Protein AF-A0A9Q3HUA1-F1 (afdb_monomer)

Organism: NCBI:txid1389203

Foldseek 3Di:
DLVLCLLQVALLVLNLVVSLVSCVVVVNQLLCSCLSPVPCCLQCNLLSNVVNDQDLVSLLVNLLRDDLDRCCVVPNVDDVVSVVSSPDPDDPPDFPQPQPPDDDDGDGPHRPFGSSLSSLVVNLCSCPVPHNDLSCLLSNLSSQCSGPPRNLLVNLLVLVVCCVPDVVSSLVSLLSSLVSDPLVVSLLSNLLNVPLVSSVSSCVSSVHPCVVPVVVSVVLPPDDSLQSNLSSCVVSVVLLSNLVSQVVSDLVSVVVSVVSCVVVVVVVSVCVSPVPCPPRDCLVVVLVVLLVVLLVVLLVCLVVLVVVVSVVSQVVQVVSVHHHDPNSVVSNVVSVVVVCVPVPPVVPPPPPPPDDDDDDDDD

Nearest PDB structures (foldseek):
  6qk7-assembly1_A  TM=6.751E-01  e=1.776E-11  Saccharomyces cerevisiae S288C
  8asv-assembly1_A  TM=7.017E-01  e=1.140E-10  Saccharomyces cerevisiae
  8asw-assembly1_A  TM=7.034E-01  e=3.073E-10  Saccharomyces cerevisiae
  8ptx-assembly1_A  TM=6.020E-01  e=4.787E-11  Homo sapiens
  8pu0-assembly1_A  TM=7.047E-01  e=3.143E-08  Homo sapiens

Sequence (363 aa):
MVLRSICLDFLAEGRWAEAFIQCRKHKIDFNLLVDFDPQRFLGEGVRDFVKQINSNDHFFLVSSSLRPKDVTKELYPITSSWKRLTGKDNLMCSRYHLVISTCINCWVISVDVSKINQVCELMVLEFTHKQVQWEHINSILMAFVCKKSPDYKSALQILSKMKAQDGKVLDDAVKYIIFLSDANELYNFALSVYDLSLVILTAQHSQKDPKEYLPFLQSLRDLEPEMRKFKIDDQLGNYSLAVRHLSAAGEDQFDAVLNYTTLHSLYAEALDMYSGNSAKTKVDRVRQIWTRVEDIMIIALAYCGLLEELAIHKNLLISSRAAPSADAYAAMIQHAHEATDNASAALARTSNIELHPIHFYAT

Radius of gyration: 33.02 Å; Cα contacts (8 Å, |Δi|>4): 325; chains: 1; bounding box: 64×69×107 Å

pLDDT: mean 80.6, std 18.73, range [32.5, 97.69]

Structure (mmCIF, N/CA/C/O backbone):
data_AF-A0A9Q3HUA1-F1
#
_entry.id   AF-A0A9Q3HUA1-F1
#
loop_
_atom_site.group_PDB
_atom_site.id
_atom_site.type_symbol
_atom_site.label_atom_id
_atom_site.label_alt_id
_atom_site.label_comp_id
_atom_site.label_asym_id
_atom_site.label_entity_id
_atom_site.label_seq_id
_atom_site.pdbx_PDB_ins_code
_atom_site.Cartn_x
_atom_site.Cartn_y
_atom_site.Cartn_z
_atom_site.occupancy
_atom_site.B_iso_or_equiv
_atom_site.auth_seq_id
_atom_site.auth_comp_id
_atom_site.auth_asym_id
_atom_site.auth_atom_id
_atom_site.pdbx_PDB_model_num
ATOM 1 N N . MET A 1 1 ? 15.133 -7.576 -38.323 1.00 81.19 1 MET A N 1
ATOM 2 C CA . MET A 1 1 ? 16.474 -7.050 -37.979 1.00 81.19 1 MET A CA 1
ATOM 3 C C . MET A 1 1 ? 16.458 -6.358 -36.619 1.00 81.19 1 MET A C 1
ATOM 5 O O . MET A 1 1 ? 17.147 -6.838 -35.736 1.00 81.19 1 MET A O 1
ATOM 9 N N . VAL A 1 2 ? 15.606 -5.343 -36.409 1.00 91.19 2 VAL A N 1
ATOM 10 C CA . VAL A 1 2 ? 15.506 -4.597 -35.132 1.00 91.19 2 VAL A CA 1
ATOM 11 C C . VAL A 1 2 ? 15.221 -5.497 -33.923 1.00 91.19 2 VAL A C 1
ATOM 13 O O . VAL A 1 2 ? 16.016 -5.513 -32.996 1.00 91.19 2 VAL A O 1
ATOM 16 N N . LEU A 1 3 ? 14.155 -6.310 -33.955 1.00 91.81 3 LEU A N 1
ATOM 17 C CA . LEU A 1 3 ? 13.803 -7.194 -32.830 1.00 91.81 3 LEU A CA 1
ATOM 18 C C . LEU A 1 3 ? 14.931 -8.180 -32.476 1.00 91.81 3 LEU A C 1
ATOM 20 O O . LEU A 1 3 ? 15.239 -8.374 -31.308 1.00 91.81 3 LEU A O 1
ATOM 24 N N . ARG A 1 4 ? 15.585 -8.760 -33.492 1.00 91.25 4 ARG A N 1
ATOM 25 C CA . ARG A 1 4 ? 16.736 -9.654 -33.300 1.00 91.25 4 ARG A CA 1
ATOM 26 C C . ARG A 1 4 ? 17.884 -8.932 -32.599 1.00 91.25 4 ARG A C 1
ATOM 28 O O . ARG A 1 4 ? 18.460 -9.507 -31.690 1.00 91.25 4 ARG A O 1
ATOM 35 N N . SER A 1 5 ? 18.186 -7.703 -33.015 1.00 93.00 5 SER A N 1
ATOM 36 C CA . SER A 1 5 ? 19.256 -6.901 -32.419 1.00 93.00 5 SER A CA 1
ATOM 37 C C . SER A 1 5 ? 18.937 -6.511 -30.974 1.00 93.00 5 SER A C 1
ATOM 39 O O . SER A 1 5 ? 19.767 -6.703 -30.094 1.00 93.00 5 SER A O 1
ATOM 41 N N . ILE A 1 6 ? 17.694 -6.096 -30.692 1.00 94.88 6 ILE A N 1
ATOM 42 C CA . ILE A 1 6 ? 17.208 -5.859 -29.321 1.00 94.88 6 ILE A CA 1
ATOM 43 C C . ILE A 1 6 ? 17.436 -7.091 -28.443 1.00 94.88 6 ILE A C 1
ATOM 45 O O . ILE A 1 6 ? 18.056 -6.993 -27.389 1.00 94.88 6 ILE A O 1
ATOM 49 N N . CYS A 1 7 ? 16.976 -8.254 -28.895 1.00 92.81 7 CYS A N 1
ATOM 50 C CA . CYS A 1 7 ? 17.060 -9.490 -28.131 1.00 92.81 7 CYS A CA 1
ATOM 51 C C . CYS A 1 7 ? 18.493 -10.020 -27.968 1.00 92.81 7 CYS A C 1
ATOM 53 O O . CYS A 1 7 ? 18.899 -10.348 -26.858 1.00 92.81 7 CYS A O 1
ATOM 55 N N . LEU A 1 8 ? 19.252 -10.132 -29.057 1.00 90.50 8 LEU A N 1
ATOM 56 C CA . LEU A 1 8 ? 20.522 -10.861 -29.069 1.00 90.50 8 LEU A CA 1
ATOM 57 C C . LEU A 1 8 ? 21.748 -9.965 -28.886 1.00 90.50 8 LEU A C 1
ATOM 59 O O . LEU A 1 8 ? 22.706 -10.412 -28.275 1.00 90.50 8 LEU A O 1
ATOM 63 N N . ASP A 1 9 ? 21.726 -8.722 -29.369 1.00 92.75 9 ASP A N 1
ATOM 64 C CA . ASP A 1 9 ? 22.903 -7.842 -29.297 1.00 92.75 9 ASP A CA 1
ATOM 65 C C . ASP A 1 9 ? 22.888 -6.963 -28.032 1.00 92.75 9 ASP A C 1
ATOM 67 O O . ASP A 1 9 ? 23.932 -6.456 -27.611 1.00 92.75 9 ASP A O 1
ATOM 71 N N . PHE A 1 10 ? 21.703 -6.758 -27.434 1.00 95.00 10 PHE A N 1
ATOM 72 C CA . PHE A 1 10 ? 21.528 -5.929 -26.239 1.00 95.00 10 PHE A CA 1
ATOM 73 C C . PHE A 1 10 ? 21.033 -6.719 -25.021 1.00 95.00 10 PHE A C 1
ATOM 75 O O . PHE A 1 10 ? 21.759 -6.805 -24.034 1.00 95.00 10 PHE A O 1
ATOM 82 N N . LEU A 1 11 ? 19.830 -7.312 -25.063 1.00 93.31 11 LEU A N 1
ATOM 83 C CA . LEU A 1 11 ? 19.251 -7.991 -23.890 1.00 93.31 11 LEU A CA 1
ATOM 84 C C . LEU A 1 11 ? 20.081 -9.208 -23.449 1.00 93.31 11 LEU A C 1
ATOM 86 O O . LEU A 1 11 ? 20.369 -9.354 -22.264 1.00 93.31 11 LEU A O 1
ATOM 90 N N . ALA A 1 12 ? 20.524 -10.049 -24.390 1.00 90.19 12 ALA A N 1
ATOM 91 C CA . ALA A 1 12 ? 21.371 -11.207 -24.086 1.00 90.19 12 ALA A CA 1
ATOM 92 C C . ALA A 1 12 ? 22.747 -10.827 -23.501 1.00 90.19 12 ALA A C 1
ATOM 94 O O . ALA A 1 12 ? 23.325 -11.599 -22.737 1.00 90.19 12 ALA A O 1
ATOM 95 N N . GLU A 1 13 ? 23.236 -9.624 -23.797 1.00 91.44 13 GLU A N 1
ATOM 96 C CA . GLU A 1 13 ? 24.512 -9.090 -23.304 1.00 91.44 13 GLU A CA 1
ATOM 97 C C . GLU A 1 13 ? 24.344 -8.225 -22.038 1.00 91.44 13 GLU A C 1
ATOM 99 O O . GLU A 1 13 ? 25.303 -7.629 -21.555 1.00 91.44 13 GLU A O 1
ATOM 104 N N . GLY A 1 14 ? 23.127 -8.119 -21.485 1.00 91.25 14 GLY A N 1
ATOM 105 C CA . GLY A 1 14 ? 22.847 -7.300 -20.299 1.00 91.25 14 GLY A CA 1
ATOM 106 C C . GLY A 1 14 ? 22.902 -5.786 -20.548 1.00 91.25 14 GLY A C 1
ATOM 107 O O . GLY A 1 14 ? 23.025 -5.005 -19.606 1.00 91.25 14 GLY A O 1
ATOM 108 N N . ARG A 1 15 ? 22.807 -5.336 -21.805 1.00 95.25 15 ARG A N 1
ATOM 109 C CA . ARG A 1 15 ? 22.804 -3.915 -22.203 1.00 95.25 15 ARG A CA 1
ATOM 110 C C . ARG A 1 15 ? 21.378 -3.355 -22.182 1.00 95.25 15 ARG A C 1
ATOM 112 O O . ARG A 1 15 ? 20.800 -2.998 -23.212 1.00 95.25 15 ARG A O 1
ATOM 119 N N . TRP A 1 16 ? 20.782 -3.315 -20.993 1.00 95.00 16 TRP A N 1
ATOM 120 C CA . TRP A 1 16 ? 19.373 -2.983 -20.774 1.00 95.00 16 TRP A CA 1
ATOM 121 C C . TRP A 1 16 ? 19.001 -1.551 -21.170 1.00 95.00 16 TRP A C 1
ATOM 123 O O . TRP A 1 16 ? 17.936 -1.344 -21.752 1.00 95.00 16 TRP A O 1
ATOM 133 N N . ALA A 1 17 ? 19.864 -0.563 -20.909 1.00 94.69 17 ALA A N 1
ATOM 134 C CA . ALA A 1 17 ? 19.588 0.823 -21.296 1.00 94.69 17 ALA A CA 1
ATOM 135 C C . ALA A 1 17 ? 19.503 0.988 -22.819 1.00 94.69 17 ALA A C 1
ATOM 137 O O . ALA A 1 17 ? 18.598 1.649 -23.330 1.00 94.69 17 ALA A O 1
ATOM 138 N N . GLU A 1 18 ? 20.402 0.345 -23.561 1.00 96.00 18 GLU A N 1
ATOM 139 C CA . GLU A 1 18 ? 20.393 0.392 -25.023 1.00 96.00 18 GLU A CA 1
ATOM 140 C C . GLU A 1 18 ? 19.198 -0.363 -25.597 1.00 96.00 18 GLU A C 1
ATOM 142 O O . GLU A 1 18 ? 18.525 0.161 -26.486 1.00 96.00 18 GLU A O 1
ATOM 147 N N . ALA A 1 19 ? 18.863 -1.529 -25.036 1.00 96.81 19 ALA A N 1
ATOM 148 C CA . ALA A 1 19 ? 17.645 -2.247 -25.393 1.00 96.81 19 ALA A CA 1
ATOM 149 C C . ALA A 1 19 ? 16.393 -1.379 -25.177 1.00 96.81 19 ALA A C 1
ATOM 151 O O . ALA A 1 19 ? 15.563 -1.268 -26.079 1.00 96.81 19 ALA A O 1
ATOM 152 N N . PHE A 1 20 ? 16.282 -0.699 -24.031 1.00 96.62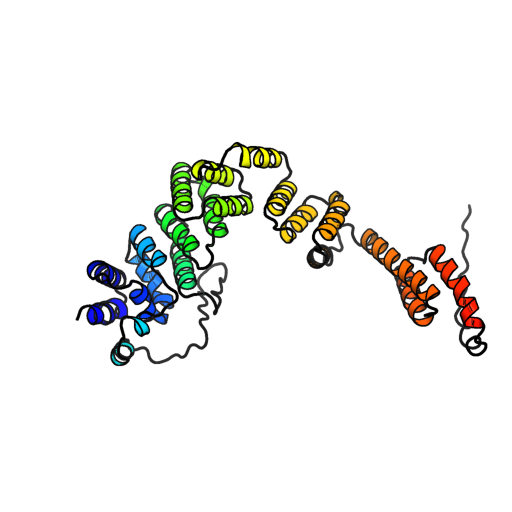 20 PHE A N 1
ATOM 153 C CA . PHE A 1 20 ? 15.188 0.231 -23.745 1.00 96.62 20 PHE A CA 1
ATOM 154 C C . PHE A 1 20 ? 15.125 1.383 -24.756 1.00 96.62 20 PHE A C 1
ATOM 156 O O . PHE A 1 20 ? 14.054 1.672 -25.293 1.00 96.62 20 PHE A O 1
ATOM 163 N N . ILE A 1 21 ? 16.262 2.012 -25.072 1.00 95.62 21 ILE A N 1
ATOM 164 C CA . ILE A 1 21 ? 16.332 3.102 -26.056 1.00 95.62 21 ILE A CA 1
ATOM 165 C C . ILE A 1 21 ? 15.878 2.612 -27.435 1.00 95.62 21 ILE A C 1
ATOM 167 O O . ILE A 1 21 ? 15.105 3.306 -28.100 1.00 95.62 21 ILE A O 1
ATOM 171 N N . GLN A 1 22 ? 16.304 1.420 -27.861 1.00 97.12 22 GLN A N 1
ATOM 172 C CA . GLN A 1 22 ? 15.862 0.838 -29.129 1.00 97.12 22 GLN A CA 1
ATOM 173 C C . GLN A 1 22 ? 14.365 0.521 -29.108 1.00 97.12 22 GLN A C 1
ATOM 175 O O . GLN A 1 22 ? 13.668 0.848 -30.072 1.00 97.12 22 GLN A O 1
ATOM 180 N N . CYS A 1 23 ? 13.846 -0.038 -28.010 1.00 96.69 23 CYS A N 1
ATOM 181 C CA . CYS A 1 23 ? 12.413 -0.264 -27.862 1.00 96.69 23 CYS A CA 1
ATOM 182 C C . CYS A 1 23 ? 11.632 1.047 -27.982 1.00 96.69 23 CYS A C 1
ATOM 184 O O . CYS A 1 23 ? 10.683 1.131 -28.758 1.00 96.69 23 CYS A O 1
ATOM 186 N N . ARG A 1 24 ? 12.080 2.110 -27.306 1.00 95.50 24 ARG A N 1
ATOM 187 C CA . ARG A 1 24 ? 11.434 3.427 -27.341 1.00 95.50 24 ARG A CA 1
ATOM 188 C C . ARG A 1 24 ? 11.491 4.043 -28.739 1.00 95.50 24 ARG A C 1
ATOM 190 O O . ARG A 1 24 ? 10.473 4.513 -29.244 1.00 95.50 24 ARG A O 1
ATOM 197 N N . LYS A 1 25 ? 12.661 4.008 -29.386 1.00 96.44 25 LYS A N 1
ATOM 198 C CA . LYS A 1 25 ? 12.888 4.546 -30.738 1.00 96.44 25 LYS A CA 1
ATOM 199 C C . LYS A 1 25 ? 12.006 3.864 -31.781 1.00 96.44 25 LYS A C 1
ATOM 201 O O . LYS A 1 25 ? 11.465 4.528 -32.660 1.00 96.44 25 LYS A O 1
ATOM 206 N N . HIS A 1 26 ? 11.861 2.547 -31.678 1.00 96.44 26 HIS A N 1
ATOM 207 C CA . HIS A 1 26 ? 11.126 1.737 -32.643 1.00 96.44 26 HIS A CA 1
ATOM 208 C C . HIS A 1 26 ? 9.691 1.407 -32.207 1.00 96.44 26 HIS A C 1
ATOM 210 O O . HIS A 1 26 ? 9.025 0.634 -32.891 1.00 96.44 26 HIS A O 1
ATOM 216 N N . LYS A 1 27 ? 9.204 2.010 -31.109 1.00 94.94 27 LYS A N 1
ATOM 217 C CA . LYS A 1 27 ? 7.872 1.773 -30.522 1.00 94.94 27 LYS A CA 1
ATOM 218 C C . LYS A 1 27 ? 7.578 0.281 -30.290 1.00 94.94 27 LYS A C 1
ATOM 220 O O . LYS A 1 27 ? 6.468 -0.189 -30.526 1.00 94.94 27 LYS A O 1
ATOM 225 N N . ILE A 1 28 ? 8.596 -0.459 -29.859 1.00 95.88 28 ILE A N 1
ATOM 226 C CA . ILE A 1 28 ? 8.479 -1.851 -29.423 1.00 95.88 28 ILE A CA 1
ATOM 227 C C . ILE A 1 28 ? 8.004 -1.865 -27.975 1.00 95.88 28 ILE A C 1
ATOM 229 O O . ILE A 1 28 ? 8.414 -1.030 -27.168 1.00 95.88 28 ILE A O 1
ATOM 233 N N . ASP A 1 29 ? 7.145 -2.824 -27.654 1.00 95.31 29 ASP A N 1
ATOM 234 C CA . ASP A 1 29 ? 6.574 -2.971 -26.326 1.00 95.31 29 ASP A CA 1
ATOM 235 C C . ASP A 1 29 ? 7.651 -3.234 -25.262 1.00 95.31 29 ASP A C 1
ATOM 237 O O . ASP A 1 29 ? 8.445 -4.169 -25.390 1.00 95.31 29 ASP A O 1
ATOM 241 N N . PHE A 1 30 ? 7.662 -2.439 -24.189 1.00 95.81 30 PHE A N 1
ATOM 242 C CA . PHE A 1 30 ? 8.653 -2.562 -23.117 1.00 95.81 30 PHE A CA 1
ATOM 243 C C . PHE A 1 30 ? 8.520 -3.847 -22.300 1.00 95.81 30 PHE A C 1
ATOM 245 O O . PHE A 1 30 ? 9.496 -4.250 -21.671 1.00 95.81 30 PHE A O 1
ATOM 252 N N . ASN A 1 31 ? 7.387 -4.555 -22.372 1.00 95.06 31 ASN A N 1
ATOM 253 C CA . ASN A 1 31 ? 7.282 -5.898 -21.801 1.00 95.06 31 ASN A CA 1
ATOM 254 C C . ASN A 1 31 ? 8.329 -6.849 -22.397 1.00 95.06 31 ASN A C 1
ATOM 256 O O . ASN A 1 31 ? 8.739 -7.779 -21.714 1.00 95.06 31 ASN A O 1
ATOM 260 N N . LEU A 1 32 ? 8.840 -6.585 -23.609 1.00 94.88 32 LEU A N 1
ATOM 261 C CA . LEU A 1 32 ? 9.920 -7.368 -24.213 1.00 94.88 32 LEU A CA 1
ATOM 262 C C . LEU A 1 32 ? 11.205 -7.365 -23.369 1.00 94.88 32 LEU A C 1
ATOM 264 O O . LEU A 1 32 ? 11.916 -8.366 -23.368 1.00 94.88 32 LEU A O 1
ATOM 268 N N . LEU A 1 33 ? 11.490 -6.273 -22.647 1.00 94.62 33 LEU A N 1
ATOM 269 C CA . LEU A 1 33 ? 12.662 -6.174 -21.766 1.00 94.62 33 LEU A CA 1
ATOM 270 C C . LEU A 1 33 ? 12.632 -7.253 -20.674 1.00 94.62 33 LEU A C 1
ATOM 272 O O . LEU A 1 33 ? 13.681 -7.739 -20.265 1.00 94.62 33 LEU A O 1
ATOM 276 N N . VAL A 1 34 ? 11.426 -7.635 -20.246 1.00 93.12 34 VAL A N 1
ATOM 277 C CA . VAL A 1 34 ? 11.183 -8.651 -19.218 1.00 93.12 34 VAL A CA 1
ATOM 278 C C . VAL A 1 34 ? 10.945 -10.021 -19.851 1.00 93.12 34 VAL A C 1
ATOM 280 O O . VAL A 1 34 ? 11.559 -11.007 -19.463 1.00 93.12 34 VAL A O 1
ATOM 283 N N . ASP A 1 35 ? 10.061 -10.093 -20.845 1.00 91.81 35 ASP A N 1
ATOM 284 C CA . ASP A 1 35 ? 9.509 -11.348 -21.362 1.00 91.81 35 ASP A CA 1
ATOM 285 C C . ASP A 1 35 ? 10.498 -12.137 -22.231 1.00 91.81 35 ASP A C 1
ATOM 287 O O . ASP A 1 35 ? 10.318 -13.340 -22.435 1.00 91.81 35 ASP A O 1
ATOM 291 N N . PHE A 1 36 ? 11.545 -11.482 -22.750 1.00 91.38 36 PHE A N 1
ATOM 292 C CA . PHE A 1 36 ? 12.577 -12.153 -23.541 1.00 91.38 36 PHE A CA 1
ATOM 293 C C . PHE A 1 36 ? 13.314 -13.228 -22.731 1.00 91.38 36 PHE A C 1
ATOM 295 O O . PHE A 1 36 ? 13.413 -14.373 -23.180 1.00 91.38 36 PHE A O 1
ATOM 302 N N . ASP A 1 37 ? 13.770 -12.858 -21.532 1.00 88.62 37 ASP A N 1
ATOM 303 C CA . ASP A 1 37 ? 14.396 -13.744 -20.551 1.00 88.62 37 ASP A CA 1
ATOM 304 C C . ASP A 1 37 ? 14.011 -13.289 -19.128 1.00 88.62 37 ASP A C 1
ATOM 306 O O . ASP A 1 37 ? 14.757 -12.542 -18.482 1.00 88.62 37 ASP A O 1
ATOM 310 N N . PRO A 1 38 ? 12.833 -13.717 -18.624 1.00 88.19 38 PRO A N 1
ATOM 311 C CA . PRO A 1 38 ? 12.339 -13.282 -17.320 1.00 88.19 38 PRO A CA 1
ATOM 312 C C . PRO A 1 38 ? 13.268 -13.667 -16.172 1.00 88.19 38 PRO A C 1
ATOM 314 O O . PRO A 1 38 ? 13.395 -12.916 -15.212 1.00 88.19 38 PRO A O 1
ATOM 317 N N . GLN A 1 39 ? 13.929 -14.825 -16.266 1.00 84.06 39 GLN A N 1
ATOM 318 C CA . GLN A 1 39 ? 14.849 -15.300 -15.232 1.00 84.06 39 GLN A CA 1
ATOM 319 C C . GLN A 1 39 ? 16.040 -14.356 -15.107 1.00 84.06 39 GLN A C 1
ATOM 321 O O . GLN A 1 39 ? 16.385 -13.928 -14.007 1.00 84.06 39 GLN A O 1
ATOM 326 N N . ARG A 1 40 ? 16.632 -13.974 -16.241 1.00 87.19 40 ARG A N 1
ATOM 327 C CA . ARG A 1 40 ? 17.743 -13.029 -16.238 1.00 87.19 40 ARG A CA 1
ATOM 328 C C . ARG A 1 40 ? 17.315 -11.636 -15.798 1.00 87.19 40 ARG A C 1
ATOM 330 O O . ARG A 1 40 ? 18.011 -11.021 -14.990 1.00 87.19 40 ARG A O 1
ATOM 337 N N . PHE A 1 41 ? 16.176 -11.149 -16.295 1.00 89.81 41 PHE A N 1
ATOM 338 C CA . PHE A 1 41 ? 15.703 -9.816 -15.935 1.00 89.81 41 PHE A CA 1
ATOM 339 C C . PHE A 1 41 ? 15.413 -9.700 -14.434 1.00 89.81 41 PHE A C 1
ATOM 341 O O . PHE A 1 41 ? 15.866 -8.754 -13.797 1.00 89.81 41 PHE A O 1
ATOM 348 N N . LEU A 1 42 ? 14.723 -10.684 -13.851 1.00 87.25 42 LEU A N 1
ATOM 349 C CA . LEU A 1 42 ? 14.388 -10.691 -12.425 1.00 87.25 42 LEU A CA 1
ATOM 350 C C . LEU A 1 42 ? 15.591 -11.011 -11.523 1.00 87.25 42 LEU A C 1
ATOM 352 O O . LEU A 1 42 ? 15.634 -10.543 -10.391 1.00 87.25 42 LEU A O 1
ATOM 356 N N . GLY A 1 43 ? 16.562 -11.796 -11.998 1.00 83.50 43 GLY A N 1
ATOM 357 C CA . GLY A 1 43 ? 17.750 -12.152 -11.217 1.00 83.50 43 GLY A CA 1
ATOM 358 C C . GLY A 1 43 ? 18.779 -11.023 -11.111 1.00 83.50 43 GLY A C 1
ATOM 359 O O . GLY A 1 43 ? 19.207 -10.675 -10.015 1.00 83.50 43 GLY A O 1
ATOM 360 N N . GLU A 1 44 ? 19.189 -10.451 -12.246 1.00 84.38 44 GLU A N 1
ATOM 361 C CA . GLU A 1 44 ? 20.227 -9.403 -12.309 1.00 84.38 44 GLU A CA 1
ATOM 362 C C . GLU A 1 44 ? 19.806 -8.183 -13.141 1.00 84.38 44 GLU A C 1
ATOM 364 O O . GLU A 1 44 ? 20.307 -7.077 -12.931 1.00 84.38 44 GLU A O 1
ATOM 369 N N . GLY A 1 45 ? 18.857 -8.352 -14.064 1.00 88.50 45 GLY A N 1
ATOM 370 C CA . GLY A 1 45 ? 18.529 -7.323 -15.042 1.00 88.50 45 GLY A CA 1
ATOM 371 C C . GLY A 1 45 ? 17.891 -6.068 -14.460 1.00 88.50 45 GLY A C 1
ATOM 372 O O . GLY A 1 45 ? 18.233 -4.986 -14.919 1.00 88.50 45 GLY A O 1
ATOM 373 N N . VAL A 1 46 ? 17.042 -6.159 -13.429 1.00 90.69 46 VAL A N 1
ATOM 374 C CA . VAL A 1 46 ? 16.480 -4.963 -12.766 1.00 90.69 46 VAL A CA 1
ATOM 375 C C . VAL A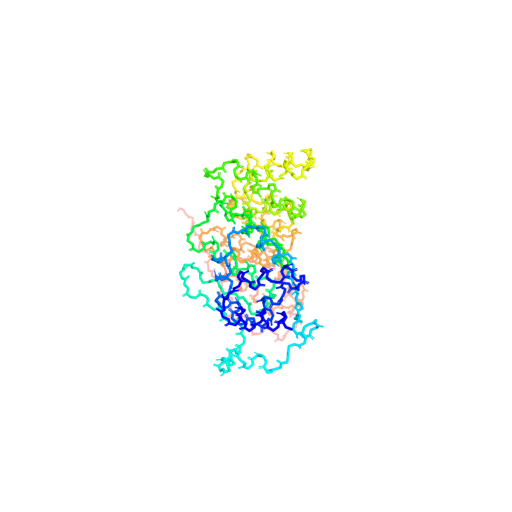 1 46 ? 17.591 -4.116 -12.146 1.00 90.69 46 VAL A C 1
ATOM 377 O O . VAL A 1 46 ? 17.642 -2.907 -12.369 1.00 90.69 46 VAL A O 1
ATOM 380 N N . ARG A 1 47 ? 18.524 -4.751 -11.432 1.00 90.75 47 ARG A N 1
ATOM 381 C CA . ARG A 1 47 ? 19.687 -4.089 -10.830 1.00 90.75 47 ARG A CA 1
ATOM 382 C C . ARG A 1 47 ? 20.539 -3.381 -11.870 1.00 90.75 47 ARG A C 1
ATOM 384 O O . ARG A 1 47 ? 20.920 -2.224 -11.692 1.00 90.75 47 ARG A O 1
ATOM 391 N N . ASP A 1 48 ? 20.854 -4.071 -12.955 1.00 91.88 48 ASP A N 1
ATOM 392 C CA . ASP A 1 48 ? 21.690 -3.505 -14.005 1.00 91.88 48 ASP A CA 1
ATOM 393 C C . ASP A 1 48 ? 20.949 -2.430 -14.801 1.00 91.88 48 ASP A C 1
ATOM 395 O O . ASP A 1 48 ? 21.537 -1.405 -15.133 1.00 91.88 48 ASP A O 1
ATOM 399 N N . PHE A 1 49 ? 19.648 -2.594 -15.029 1.00 92.62 49 PHE A N 1
ATOM 400 C CA . PHE A 1 49 ? 18.790 -1.579 -15.629 1.00 92.62 49 PHE A CA 1
ATOM 401 C C . PHE A 1 49 ? 18.765 -0.292 -14.798 1.00 92.62 49 PHE A C 1
ATOM 403 O O . PHE A 1 49 ? 18.980 0.786 -15.352 1.00 92.62 49 PHE A O 1
ATOM 410 N N . VAL A 1 50 ? 18.593 -0.398 -13.475 1.00 90.75 50 VAL A N 1
ATOM 411 C CA . VAL A 1 50 ? 18.627 0.751 -12.555 1.00 90.75 50 VAL A CA 1
ATOM 412 C C . VAL A 1 50 ? 19.984 1.454 -12.577 1.00 90.75 50 VAL A C 1
ATOM 414 O O . VAL A 1 50 ? 20.039 2.678 -12.585 1.00 90.75 50 VAL A O 1
ATOM 417 N N . LYS A 1 51 ? 21.093 0.712 -12.654 1.00 90.38 51 LYS A N 1
ATOM 418 C CA . LYS A 1 51 ? 22.433 1.316 -12.758 1.00 90.38 51 LYS A CA 1
ATOM 419 C C . LYS A 1 51 ? 22.706 1.969 -14.111 1.00 90.38 51 LYS A C 1
ATOM 421 O O . LYS A 1 51 ? 23.448 2.943 -14.176 1.00 90.38 51 LYS A O 1
ATOM 426 N N . GLN A 1 52 ? 22.183 1.396 -15.194 1.00 93.31 52 GLN A N 1
ATOM 427 C CA . GLN A 1 52 ? 22.441 1.873 -16.553 1.00 93.31 52 GLN A CA 1
ATOM 428 C C . GLN A 1 52 ? 21.554 3.066 -16.938 1.00 93.31 52 GLN A C 1
ATOM 430 O O . GLN A 1 52 ? 21.909 3.817 -17.846 1.00 93.31 52 GLN A O 1
ATOM 435 N N . ILE A 1 53 ? 20.409 3.251 -16.275 1.00 88.94 53 ILE A N 1
ATOM 436 C CA . ILE A 1 53 ? 19.472 4.343 -16.546 1.00 88.94 53 ILE A CA 1
ATOM 437 C C . ILE A 1 53 ? 19.478 5.345 -15.396 1.00 88.94 53 ILE A C 1
ATOM 439 O O . ILE A 1 53 ? 19.132 5.018 -14.274 1.00 88.94 53 ILE A O 1
ATOM 443 N N . ASN A 1 54 ? 19.780 6.608 -15.694 1.00 80.69 54 ASN A N 1
ATOM 444 C CA . ASN A 1 54 ? 19.702 7.696 -14.719 1.00 80.69 54 ASN A CA 1
ATOM 445 C C . ASN A 1 54 ? 18.544 8.656 -15.045 1.00 80.69 54 ASN A C 1
ATOM 447 O O . ASN A 1 54 ? 18.762 9.815 -15.393 1.00 80.69 54 ASN A O 1
ATOM 451 N N . SER A 1 55 ? 17.305 8.154 -15.060 1.00 88.00 55 SER A N 1
ATOM 452 C CA . SER A 1 55 ? 16.123 8.978 -15.348 1.00 88.00 55 SER A CA 1
ATOM 453 C C . SER A 1 55 ? 14.853 8.387 -14.739 1.00 88.00 55 SER A C 1
ATOM 455 O O . SER A 1 55 ? 14.418 7.304 -15.133 1.00 88.00 55 SER A O 1
ATOM 457 N N . ASN A 1 56 ? 14.222 9.145 -13.834 1.00 86.94 56 ASN A N 1
ATOM 458 C CA . ASN A 1 56 ? 12.928 8.801 -13.232 1.00 86.94 56 ASN A CA 1
ATOM 459 C C . ASN A 1 56 ? 11.833 8.597 -14.298 1.00 86.94 56 ASN A C 1
ATOM 461 O O . ASN A 1 56 ? 11.039 7.665 -14.187 1.00 86.94 56 ASN A O 1
ATOM 465 N N . ASP A 1 57 ? 11.846 9.383 -15.378 1.00 88.62 57 ASP A N 1
ATOM 466 C CA . ASP A 1 57 ? 10.875 9.264 -16.474 1.00 88.62 57 ASP A CA 1
ATOM 467 C C . ASP A 1 57 ? 11.005 7.932 -17.218 1.00 88.62 57 ASP A C 1
ATOM 469 O O . ASP A 1 57 ? 10.009 7.329 -17.615 1.00 88.62 57 ASP A O 1
ATOM 473 N N . HIS A 1 58 ? 12.231 7.439 -17.411 1.00 91.31 58 HIS A N 1
ATOM 474 C CA . HIS A 1 58 ? 12.452 6.148 -18.062 1.00 91.31 58 HIS A CA 1
ATOM 475 C C . HIS A 1 58 ? 11.970 4.984 -17.187 1.00 91.31 58 HIS A C 1
ATOM 477 O O . HIS A 1 58 ? 11.328 4.067 -17.702 1.00 91.31 58 HIS A O 1
ATOM 483 N N . PHE A 1 59 ? 12.211 5.045 -15.874 1.00 89.50 59 PHE A N 1
ATOM 484 C CA . PHE A 1 59 ? 11.667 4.065 -14.930 1.00 89.50 59 PHE A CA 1
ATOM 485 C C . PHE A 1 59 ? 10.139 4.092 -14.906 1.00 89.50 59 PHE A C 1
ATOM 487 O O . PHE A 1 59 ? 9.505 3.033 -14.947 1.00 89.50 59 PHE A O 1
ATOM 494 N N . PHE A 1 60 ? 9.548 5.290 -14.901 1.00 89.00 60 PHE A N 1
ATOM 495 C CA . PHE A 1 60 ? 8.102 5.475 -14.977 1.00 89.00 60 PHE A CA 1
ATOM 496 C C . PHE A 1 60 ? 7.529 4.861 -16.258 1.00 89.00 60 PHE A C 1
ATOM 498 O O . PHE A 1 60 ? 6.584 4.076 -16.192 1.00 89.00 60 PHE A O 1
ATOM 505 N N . LEU A 1 61 ? 8.127 5.153 -17.417 1.00 91.62 61 LEU A N 1
ATOM 506 C CA . LEU A 1 61 ? 7.679 4.632 -18.710 1.00 91.62 61 LEU A CA 1
ATOM 507 C C . LEU A 1 61 ? 7.691 3.104 -18.764 1.00 91.62 61 LEU A C 1
ATOM 509 O O . LEU A 1 61 ? 6.732 2.512 -19.252 1.00 91.62 61 LEU A O 1
ATOM 513 N N . VAL A 1 62 ? 8.750 2.455 -18.269 1.00 92.19 62 VAL A N 1
ATOM 514 C CA . VAL A 1 62 ? 8.797 0.987 -18.253 1.00 92.19 62 VAL A CA 1
ATOM 515 C C . VAL A 1 62 ? 7.726 0.440 -17.322 1.00 92.19 62 VAL A C 1
ATOM 517 O O . VAL A 1 62 ? 6.871 -0.315 -17.774 1.00 92.19 62 VAL A O 1
ATOM 520 N N . SER A 1 63 ? 7.714 0.865 -16.063 1.00 90.50 63 SER A N 1
ATOM 521 C CA . SER A 1 63 ? 6.851 0.288 -15.026 1.00 90.50 63 SER A CA 1
ATOM 522 C C . SER A 1 63 ? 5.363 0.476 -15.311 1.00 90.50 63 SER A C 1
ATOM 524 O O . SER A 1 63 ? 4.596 -0.477 -15.199 1.00 90.50 63 SER A O 1
ATOM 526 N N . SER A 1 64 ? 4.963 1.670 -15.762 1.00 90.06 64 SER A N 1
ATOM 527 C CA . SER A 1 64 ? 3.571 1.971 -16.127 1.00 90.06 64 SER A CA 1
ATOM 528 C C . SER A 1 64 ? 3.094 1.218 -17.377 1.00 90.06 64 SER A C 1
ATOM 530 O O . SER A 1 64 ? 1.894 1.038 -17.571 1.00 90.06 64 SER A O 1
ATOM 532 N N . SER A 1 65 ? 4.017 0.747 -18.223 1.00 92.25 65 SER A N 1
ATOM 533 C CA . SER A 1 65 ? 3.702 -0.012 -19.442 1.00 92.25 65 SER A CA 1
ATOM 534 C C . SER A 1 65 ? 3.670 -1.533 -19.249 1.00 92.25 65 SER A C 1
ATOM 536 O O . SER A 1 65 ? 3.287 -2.267 -20.170 1.00 92.25 65 SER A O 1
ATOM 538 N N . LEU A 1 66 ? 4.093 -2.040 -18.084 1.00 93.50 66 LEU A N 1
ATOM 539 C CA . LEU A 1 66 ? 4.130 -3.476 -17.828 1.00 93.50 66 LEU A CA 1
ATOM 540 C C . LEU A 1 66 ? 2.716 -4.058 -17.769 1.00 93.50 66 LEU A C 1
ATOM 542 O O . LEU A 1 66 ? 1.788 -3.498 -17.192 1.00 93.50 66 LEU A O 1
ATOM 546 N N . ARG A 1 67 ? 2.553 -5.229 -18.380 1.00 90.88 67 ARG A N 1
ATOM 547 C CA . ARG A 1 67 ? 1.285 -5.953 -18.489 1.00 90.88 67 ARG A CA 1
ATOM 548 C C . ARG A 1 67 ? 1.493 -7.401 -18.060 1.00 90.88 67 ARG A C 1
ATOM 550 O O . ARG A 1 67 ? 2.587 -7.928 -18.216 1.00 90.88 67 ARG A O 1
ATOM 557 N N . PRO A 1 68 ? 0.458 -8.103 -17.572 1.00 88.50 68 PRO A N 1
ATOM 558 C CA . PRO A 1 68 ? 0.596 -9.499 -17.142 1.00 88.50 68 PRO A CA 1
ATOM 559 C C . PRO A 1 68 ? 0.843 -10.484 -18.299 1.00 88.50 68 PRO A C 1
ATOM 561 O O . PRO A 1 68 ? 1.107 -11.656 -18.056 1.00 88.50 68 PRO A O 1
ATOM 564 N N . LYS A 1 69 ? 0.727 -10.028 -19.548 1.00 87.81 69 LYS A N 1
ATOM 565 C CA . LYS A 1 69 ? 0.860 -10.847 -20.753 1.00 87.81 69 LYS A CA 1
ATOM 566 C C . LYS A 1 69 ? 2.323 -11.042 -21.147 1.00 87.81 69 LYS A C 1
ATOM 568 O O . LYS A 1 69 ? 3.154 -10.195 -20.832 1.00 87.81 69 LYS A O 1
ATOM 573 N N . ASP A 1 70 ? 2.592 -12.135 -21.857 1.00 88.31 70 ASP A N 1
ATOM 574 C CA . ASP A 1 70 ? 3.900 -12.463 -22.434 1.00 88.31 70 ASP A CA 1
ATOM 575 C C . ASP A 1 70 ? 3.935 -12.026 -23.905 1.00 88.31 70 ASP A C 1
ATOM 577 O O . ASP A 1 70 ? 3.370 -12.682 -24.791 1.00 88.31 70 ASP A O 1
ATOM 581 N N . VAL A 1 71 ? 4.601 -10.903 -24.180 1.00 91.94 71 VAL A N 1
ATOM 582 C CA . VAL A 1 71 ? 4.651 -10.348 -25.541 1.00 91.94 71 VAL A CA 1
ATOM 583 C C . VAL A 1 71 ? 5.480 -11.202 -26.497 1.00 91.94 71 VAL A C 1
ATOM 585 O O . VAL A 1 71 ? 5.288 -11.085 -27.705 1.00 91.94 71 VAL A O 1
ATOM 588 N N . THR A 1 72 ? 6.340 -12.102 -26.001 1.00 89.19 72 THR A N 1
ATOM 589 C CA . THR A 1 72 ? 7.111 -13.023 -26.858 1.00 89.19 72 THR A CA 1
ATOM 590 C C . THR A 1 72 ? 6.267 -14.155 -27.437 1.00 89.19 72 THR A C 1
ATOM 592 O O . THR A 1 72 ? 6.685 -14.827 -28.379 1.00 89.19 72 THR A O 1
ATOM 595 N N . LYS A 1 73 ? 5.069 -14.372 -26.883 1.00 85.81 73 LYS A N 1
ATOM 596 C CA . LYS A 1 73 ? 4.084 -15.330 -27.397 1.00 85.81 73 LYS A CA 1
ATOM 597 C C . LYS A 1 73 ? 3.005 -14.646 -28.226 1.00 85.81 73 LYS A C 1
ATOM 599 O O . LYS A 1 73 ? 2.607 -15.188 -29.250 1.00 85.81 73 LYS A O 1
ATOM 604 N N . GLU A 1 74 ? 2.536 -13.477 -27.787 1.00 86.19 74 GLU A N 1
ATOM 605 C CA . GLU A 1 74 ? 1.382 -12.807 -28.404 1.00 86.19 74 GLU A CA 1
ATOM 606 C C . GLU A 1 74 ? 1.750 -11.852 -29.551 1.00 86.19 74 GLU A C 1
ATOM 608 O O . GLU A 1 74 ? 1.026 -11.789 -30.540 1.00 86.19 74 GLU A O 1
ATOM 613 N N . LEU A 1 75 ? 2.844 -11.088 -29.428 1.00 87.31 75 LEU A N 1
ATOM 614 C CA . LEU A 1 75 ? 3.149 -9.969 -30.338 1.00 87.31 75 LEU A CA 1
ATOM 615 C C . LEU A 1 75 ? 4.426 -10.186 -31.148 1.00 87.31 75 LEU A C 1
ATOM 617 O O . LEU A 1 75 ? 4.497 -9.847 -32.327 1.00 87.31 75 LEU A O 1
ATOM 621 N N . TYR A 1 76 ? 5.440 -10.752 -30.509 1.00 89.12 76 TYR A N 1
ATOM 622 C CA . TYR A 1 76 ? 6.760 -10.965 -31.072 1.00 89.12 76 TYR A CA 1
ATOM 623 C C . TYR A 1 76 ? 7.081 -12.453 -30.969 1.00 89.12 76 TYR A C 1
ATOM 625 O O . TYR A 1 76 ? 7.793 -12.821 -30.043 1.00 89.12 76 TYR A O 1
ATOM 633 N N . PRO A 1 77 ? 6.547 -13.323 -31.850 1.00 78.56 77 PRO A N 1
ATOM 634 C CA . PRO A 1 77 ? 6.778 -14.764 -31.781 1.00 78.56 77 PRO A CA 1
ATOM 635 C C . PRO A 1 77 ? 8.260 -15.071 -32.011 1.00 78.56 77 PRO A C 1
ATOM 637 O O . PRO A 1 77 ? 8.730 -15.253 -33.136 1.00 78.56 77 PRO A O 1
ATOM 640 N N . ILE A 1 78 ? 9.019 -15.077 -30.918 1.00 77.00 78 ILE A N 1
ATOM 641 C CA . ILE A 1 78 ? 10.451 -15.334 -30.927 1.00 77.00 78 ILE A CA 1
ATOM 642 C C . ILE A 1 78 ? 10.632 -16.836 -31.096 1.00 77.00 78 ILE A C 1
ATOM 644 O O . ILE A 1 78 ? 10.203 -17.637 -30.263 1.00 77.00 78 ILE A O 1
ATOM 648 N N . THR A 1 79 ? 11.276 -17.230 -32.190 1.00 68.44 79 THR A N 1
ATOM 649 C CA . THR A 1 79 ? 11.575 -18.634 -32.462 1.00 68.44 79 THR A CA 1
ATOM 650 C C . THR A 1 79 ? 12.469 -19.207 -31.362 1.00 68.44 79 THR A C 1
ATOM 652 O O . THR A 1 79 ? 13.395 -18.547 -30.889 1.00 68.44 79 THR A O 1
ATOM 655 N N . SER A 1 80 ? 12.250 -20.471 -30.994 1.00 63.75 80 SER A N 1
ATOM 656 C CA . SER A 1 80 ? 13.035 -21.201 -29.979 1.00 63.75 80 SER A CA 1
ATOM 657 C C . SER A 1 80 ? 14.549 -21.191 -30.236 1.00 63.75 80 SER A C 1
ATOM 659 O O . SER A 1 80 ? 15.341 -21.324 -29.308 1.00 63.75 80 SER A O 1
ATOM 661 N N . SER A 1 81 ? 14.967 -20.958 -31.481 1.00 62.56 81 SER A N 1
ATOM 662 C CA . SER A 1 81 ? 16.364 -20.747 -31.864 1.00 62.56 81 SER A CA 1
ATOM 663 C C . SER A 1 81 ? 17.024 -19.540 -31.191 1.00 62.56 81 SER A C 1
ATOM 665 O O . SER A 1 81 ? 18.219 -19.604 -30.940 1.00 62.56 81 SER A O 1
ATOM 667 N N . TRP A 1 82 ? 16.289 -18.471 -30.868 1.00 70.69 82 TRP A N 1
ATOM 668 C CA . TRP A 1 82 ? 16.863 -17.274 -30.232 1.00 70.69 82 TRP A CA 1
ATOM 669 C C . TRP A 1 82 ? 17.023 -17.456 -28.724 1.00 70.69 82 TRP A C 1
ATOM 671 O O . TRP A 1 82 ? 18.005 -16.986 -28.165 1.00 70.69 82 TRP A O 1
ATOM 681 N N . LYS A 1 83 ? 16.113 -18.207 -28.088 1.00 64.00 83 LYS A N 1
ATOM 682 C CA . LYS A 1 83 ? 16.216 -18.566 -26.664 1.00 64.00 83 LYS A CA 1
ATOM 683 C C . LYS A 1 83 ? 17.370 -19.539 -26.392 1.00 64.00 83 LYS A C 1
ATOM 685 O O . LYS A 1 83 ? 18.016 -19.436 -25.366 1.00 64.00 83 LYS A O 1
ATOM 690 N N . ARG A 1 84 ? 17.699 -20.436 -27.332 1.00 58.72 84 ARG A N 1
ATOM 691 C CA . ARG A 1 84 ? 18.879 -21.321 -27.206 1.00 58.72 84 ARG A CA 1
ATOM 692 C C . ARG A 1 84 ? 20.216 -20.585 -27.333 1.00 58.72 84 ARG A C 1
ATOM 694 O O . ARG A 1 84 ? 21.218 -21.050 -26.802 1.00 58.72 84 ARG A O 1
ATOM 701 N N . LEU A 1 85 ? 20.247 -19.456 -28.046 1.00 54.41 85 LEU A N 1
ATOM 702 C CA . LEU A 1 85 ? 21.466 -18.666 -28.256 1.00 54.41 85 LEU A CA 1
ATOM 703 C C . LEU A 1 85 ? 21.893 -17.881 -27.006 1.00 54.41 85 LEU A C 1
ATOM 705 O O . LEU A 1 85 ? 23.043 -17.464 -26.939 1.00 54.41 85 LEU A O 1
ATOM 709 N N . THR A 1 86 ? 21.017 -17.722 -26.006 1.00 56.97 86 THR A N 1
ATOM 710 C CA . THR A 1 86 ? 21.360 -17.087 -24.721 1.00 56.97 86 THR A CA 1
ATOM 711 C C . THR A 1 86 ? 22.019 -18.051 -23.721 1.00 56.97 86 THR A C 1
ATOM 713 O O . THR A 1 86 ? 22.390 -17.638 -22.626 1.00 56.97 86 THR A O 1
ATOM 716 N N . GLY A 1 87 ? 22.238 -19.318 -24.107 1.00 50.09 87 GLY A N 1
ATOM 717 C CA . GLY A 1 87 ? 23.303 -20.154 -23.546 1.00 50.09 87 GLY A CA 1
ATOM 718 C C . GLY A 1 87 ? 23.203 -20.520 -22.060 1.00 50.09 87 GLY A C 1
ATOM 719 O O . GLY A 1 87 ? 24.242 -20.706 -21.430 1.00 50.09 87 GLY A O 1
ATOM 720 N N . LYS A 1 88 ? 21.998 -20.652 -21.488 1.00 50.25 88 LYS A N 1
ATOM 721 C CA . LYS A 1 88 ? 21.791 -21.206 -20.133 1.00 50.25 88 LYS A CA 1
ATOM 722 C C . LYS A 1 88 ? 20.601 -22.174 -20.065 1.00 50.25 88 LYS A C 1
ATOM 724 O O . LYS A 1 88 ? 19.714 -22.038 -19.228 1.00 50.25 88 LYS A O 1
ATOM 729 N N . ASP A 1 89 ? 20.611 -23.198 -20.914 1.00 48.00 89 ASP A N 1
ATOM 730 C CA . ASP A 1 89 ? 19.874 -24.432 -20.624 1.00 48.00 89 ASP A CA 1
ATOM 731 C C . ASP A 1 89 ? 20.634 -25.184 -19.517 1.00 48.00 89 ASP A C 1
ATOM 733 O O . ASP A 1 89 ? 21.606 -25.878 -19.802 1.00 48.00 89 ASP A O 1
ATOM 737 N N . ASN A 1 90 ? 20.261 -24.951 -18.252 1.00 39.53 90 ASN A N 1
ATOM 738 C CA . ASN A 1 90 ? 20.266 -25.918 -17.136 1.00 39.53 90 ASN A CA 1
ATOM 739 C C . ASN A 1 90 ? 20.150 -25.206 -15.780 1.00 39.53 90 ASN A C 1
ATOM 741 O O . ASN A 1 90 ? 21.127 -25.037 -15.058 1.00 39.53 90 ASN A O 1
ATOM 745 N N . LEU A 1 91 ? 18.922 -24.851 -15.410 1.00 39.09 91 LEU A N 1
ATOM 746 C CA . LEU A 1 91 ? 18.317 -25.345 -14.174 1.00 39.09 91 LEU A CA 1
ATOM 747 C C . LEU A 1 91 ? 16.809 -25.129 -14.305 1.00 39.09 91 LEU A C 1
ATOM 749 O O . LEU A 1 91 ? 16.332 -23.996 -14.334 1.00 39.09 91 LEU A O 1
ATOM 753 N N . MET A 1 92 ? 16.040 -26.215 -14.368 1.00 40.41 92 MET A N 1
ATOM 754 C CA . MET A 1 92 ? 14.657 -26.139 -13.917 1.00 40.41 92 MET A CA 1
ATOM 755 C C . MET A 1 92 ? 14.689 -25.745 -12.440 1.00 40.41 92 MET A C 1
ATOM 757 O O . MET A 1 92 ? 14.822 -26.605 -11.575 1.00 40.41 92 MET A O 1
ATOM 761 N N . CYS A 1 93 ? 14.588 -24.453 -12.135 1.00 36.28 93 CYS A N 1
ATOM 762 C CA . CYS A 1 93 ? 14.212 -24.039 -10.795 1.00 36.28 93 CYS A CA 1
ATOM 763 C C . CYS A 1 93 ? 12.687 -24.045 -10.744 1.00 36.28 93 CYS A C 1
ATOM 765 O O . CYS A 1 93 ? 12.001 -23.118 -11.176 1.00 36.28 93 CYS A O 1
ATOM 767 N N . SER A 1 94 ? 12.164 -25.182 -10.295 1.00 33.53 94 SER A N 1
ATOM 768 C CA . SER A 1 94 ? 10.792 -25.326 -9.840 1.00 33.53 94 SER A CA 1
ATOM 769 C C . SER A 1 94 ? 10.472 -24.195 -8.860 1.00 33.53 94 SER A C 1
ATOM 771 O O . SER A 1 94 ? 10.994 -24.197 -7.752 1.00 33.53 94 SER A O 1
ATOM 773 N N . ARG A 1 95 ? 9.555 -23.304 -9.261 1.00 37.69 95 ARG A N 1
ATOM 774 C CA . ARG A 1 95 ? 8.970 -22.209 -8.464 1.00 37.69 95 ARG A CA 1
ATOM 775 C C . ARG A 1 95 ? 9.967 -21.097 -8.122 1.00 37.69 95 ARG A C 1
ATOM 777 O O . ARG A 1 95 ? 11.002 -21.321 -7.512 1.00 37.69 95 ARG A O 1
ATOM 784 N N . TYR A 1 96 ? 9.603 -19.876 -8.501 1.00 40.66 96 TYR A N 1
ATOM 785 C CA . TYR A 1 96 ? 10.328 -18.630 -8.264 1.00 40.66 96 TYR A CA 1
ATOM 786 C C . TYR A 1 96 ? 10.526 -18.357 -6.761 1.00 40.66 96 TYR A C 1
ATOM 788 O O . TYR A 1 96 ? 9.795 -17.579 -6.164 1.00 40.66 96 TYR A O 1
ATOM 796 N N . HIS A 1 97 ? 11.498 -19.012 -6.130 1.00 37.81 97 HIS A N 1
ATOM 797 C CA . HIS A 1 97 ? 12.007 -18.648 -4.812 1.00 37.81 97 HIS A CA 1
ATOM 798 C C . HIS A 1 97 ? 13.277 -17.822 -5.024 1.00 37.81 97 HIS A C 1
ATOM 800 O O . HIS A 1 97 ? 14.397 -18.324 -4.927 1.00 37.81 97 HIS A O 1
ATOM 806 N N . LEU A 1 98 ? 13.108 -16.546 -5.374 1.00 42.12 98 LEU A N 1
ATOM 807 C CA . LEU A 1 98 ? 14.217 -15.602 -5.322 1.00 42.12 98 LEU A CA 1
ATOM 808 C C . LEU A 1 98 ? 14.404 -15.204 -3.852 1.00 42.12 98 LEU A C 1
ATOM 810 O O . LEU A 1 98 ? 13.842 -14.221 -3.377 1.00 42.12 98 LEU A O 1
ATOM 814 N N . VAL A 1 99 ? 15.162 -16.008 -3.105 1.00 39.59 99 VAL A N 1
ATOM 815 C CA . VAL A 1 99 ? 15.690 -15.577 -1.807 1.00 39.59 99 VAL A CA 1
ATOM 816 C C . VAL A 1 99 ? 16.821 -14.605 -2.114 1.00 39.59 99 VAL A C 1
ATOM 818 O O . VAL A 1 99 ? 17.946 -15.022 -2.392 1.00 39.59 99 VAL A O 1
ATOM 821 N N . ILE A 1 100 ? 16.536 -13.303 -2.088 1.00 42.25 100 ILE A N 1
ATOM 822 C CA . ILE A 1 100 ? 17.593 -12.289 -2.113 1.00 42.25 100 ILE A CA 1
ATOM 823 C C . ILE A 1 100 ? 18.263 -12.313 -0.737 1.00 42.25 100 ILE A C 1
ATOM 825 O O . ILE A 1 100 ? 17.904 -11.592 0.189 1.00 42.25 100 ILE A O 1
ATOM 829 N N . SER A 1 101 ? 19.220 -13.227 -0.580 1.00 37.94 101 SER A N 1
ATOM 830 C CA . SER A 1 101 ? 20.063 -13.350 0.606 1.00 37.94 101 SER A CA 1
ATOM 831 C C . SER A 1 101 ? 21.198 -12.328 0.546 1.00 37.94 101 SER A C 1
ATOM 833 O O . SER A 1 101 ? 22.368 -12.690 0.445 1.00 37.94 101 SER A O 1
ATOM 835 N N . THR A 1 102 ? 20.864 -11.046 0.639 1.00 33.47 102 THR A N 1
ATOM 836 C CA . THR A 1 102 ? 21.836 -10.007 0.989 1.00 33.47 102 THR A CA 1
ATOM 837 C C . THR A 1 102 ? 21.175 -8.966 1.884 1.00 33.47 102 THR A C 1
ATOM 839 O O . THR A 1 102 ? 20.488 -8.073 1.409 1.00 33.47 102 THR A O 1
ATOM 842 N N . CYS A 1 103 ? 21.462 -9.104 3.183 1.00 37.50 103 CYS A N 1
ATOM 843 C CA . CYS A 1 103 ? 21.503 -8.046 4.195 1.00 37.50 103 CYS A CA 1
ATOM 844 C C . CYS A 1 103 ? 20.160 -7.440 4.669 1.00 37.50 103 CYS A C 1
ATOM 846 O O . CYS A 1 103 ? 19.594 -6.564 4.035 1.00 37.50 103 CYS A O 1
ATOM 848 N N . ILE A 1 104 ? 19.790 -7.824 5.903 1.00 35.75 104 ILE A N 1
ATOM 849 C CA . ILE A 1 104 ? 18.847 -7.176 6.841 1.00 35.75 104 ILE A CA 1
ATOM 850 C C . ILE A 1 104 ? 17.371 -7.211 6.389 1.00 35.75 104 ILE A C 1
ATOM 852 O O . ILE A 1 104 ? 16.912 -6.381 5.619 1.00 35.75 104 ILE A O 1
ATOM 856 N N . ASN A 1 105 ? 16.621 -8.147 6.986 1.00 37.75 105 ASN A N 1
ATOM 857 C CA . ASN A 1 105 ? 15.213 -8.509 6.747 1.00 37.75 105 ASN A CA 1
ATOM 858 C C . ASN A 1 105 ? 14.981 -9.344 5.478 1.00 37.75 105 ASN A C 1
ATOM 860 O O . ASN A 1 105 ? 14.917 -8.842 4.363 1.00 37.75 105 ASN A O 1
ATOM 864 N N . CYS A 1 106 ? 14.835 -10.656 5.680 1.00 37.59 106 CYS A N 1
ATOM 865 C CA . CYS A 1 106 ? 14.541 -11.632 4.636 1.00 37.59 106 CYS A CA 1
ATOM 866 C C . CYS A 1 106 ? 13.138 -11.366 4.066 1.00 37.59 106 CYS A C 1
ATOM 868 O O . CYS A 1 106 ? 12.133 -11.784 4.639 1.00 37.59 106 CYS A O 1
ATOM 870 N N . TRP A 1 107 ? 13.069 -10.616 2.969 1.00 41.44 107 TRP A N 1
ATOM 871 C CA . TRP A 1 107 ? 11.834 -10.389 2.233 1.00 41.44 107 TRP A CA 1
ATOM 872 C C . TRP A 1 107 ? 11.700 -11.502 1.192 1.00 41.44 107 TRP A C 1
ATOM 874 O O . TRP A 1 107 ? 12.394 -11.517 0.177 1.00 41.44 107 TRP A O 1
ATOM 884 N N . VAL A 1 108 ? 10.873 -12.502 1.499 1.00 44.91 108 VAL A N 1
ATOM 885 C CA . VAL A 1 108 ? 10.567 -13.593 0.570 1.00 44.91 108 VAL A CA 1
ATOM 886 C C . VAL A 1 108 ? 9.578 -13.051 -0.457 1.00 44.91 108 VAL A C 1
ATOM 888 O O . VAL A 1 108 ? 8.405 -12.856 -0.139 1.00 44.91 108 VAL A O 1
ATOM 891 N N . ILE A 1 109 ? 10.041 -12.806 -1.684 1.00 51.50 109 ILE A N 1
ATOM 892 C CA . ILE A 1 109 ? 9.146 -12.540 -2.816 1.00 51.50 109 ILE A CA 1
ATOM 893 C C . ILE A 1 109 ? 8.305 -13.808 -3.009 1.00 51.50 109 ILE A C 1
ATOM 895 O O . ILE A 1 109 ? 8.838 -14.894 -3.248 1.00 51.50 109 ILE A O 1
ATOM 899 N N . SER A 1 110 ? 6.992 -13.699 -2.813 1.00 47.94 110 SER A N 1
ATOM 900 C CA . SER A 1 110 ? 6.083 -14.845 -2.873 1.00 47.94 110 SER A CA 1
ATOM 901 C C . SER A 1 110 ? 5.910 -15.332 -4.318 1.00 47.94 110 SER A C 1
ATOM 903 O O . SER A 1 110 ? 5.867 -14.552 -5.265 1.00 47.94 110 SER A O 1
ATOM 905 N N . VAL A 1 111 ? 5.807 -16.652 -4.499 1.00 49.22 111 VAL A N 1
ATOM 906 C CA . VAL A 1 111 ? 5.797 -17.320 -5.819 1.00 49.22 111 VAL A CA 1
ATOM 907 C C . VAL A 1 111 ? 4.578 -16.928 -6.680 1.00 49.22 111 VAL A C 1
ATOM 909 O O . VAL A 1 111 ? 4.655 -17.002 -7.904 1.00 49.22 111 VAL A O 1
ATOM 912 N N . ASP A 1 112 ? 3.485 -16.467 -6.061 1.00 53.22 112 ASP A N 1
ATOM 913 C CA . ASP A 1 112 ? 2.233 -16.053 -6.726 1.00 53.22 112 ASP A CA 1
ATOM 914 C C . ASP A 1 112 ? 2.152 -14.546 -7.039 1.00 53.22 112 ASP A C 1
ATOM 916 O O . ASP A 1 112 ? 1.104 -14.017 -7.420 1.00 53.22 112 ASP A O 1
ATOM 920 N N . VAL A 1 113 ? 3.259 -13.821 -6.892 1.00 67.50 113 VAL A N 1
ATOM 921 C CA . VAL A 1 113 ? 3.305 -12.382 -7.146 1.00 67.50 113 VAL A CA 1
ATOM 922 C C . VAL A 1 113 ? 3.344 -12.132 -8.656 1.00 67.50 113 VAL A C 1
ATOM 924 O O . VAL A 1 113 ? 4.129 -12.735 -9.386 1.00 67.50 113 VAL A O 1
ATOM 927 N N . SER A 1 114 ? 2.478 -11.249 -9.162 1.00 85.62 114 SER A N 1
ATOM 928 C CA . SER A 1 114 ? 2.412 -10.963 -10.603 1.00 85.62 114 SER A CA 1
ATOM 929 C C . SER A 1 114 ? 3.755 -10.449 -11.147 1.00 85.62 114 SER A C 1
ATOM 931 O O . SER A 1 114 ? 4.493 -9.785 -10.423 1.00 85.62 114 SER A O 1
ATOM 933 N N . LYS A 1 115 ? 4.049 -10.680 -12.440 1.00 88.62 115 LYS A N 1
ATOM 934 C CA . LYS A 1 115 ? 5.254 -10.154 -13.127 1.00 88.62 115 LYS A CA 1
ATOM 935 C C . LYS A 1 115 ? 5.511 -8.676 -12.805 1.00 88.62 115 LYS A C 1
ATOM 937 O O . LYS A 1 115 ? 6.642 -8.283 -12.553 1.00 88.62 115 LYS A O 1
ATOM 942 N N . ILE A 1 116 ? 4.445 -7.876 -12.801 1.00 91.75 116 ILE A N 1
ATOM 943 C CA . ILE A 1 116 ? 4.494 -6.437 -12.522 1.00 91.75 116 ILE A CA 1
ATOM 944 C C . ILE A 1 116 ? 4.981 -6.197 -11.092 1.00 91.75 116 ILE A C 1
ATOM 946 O O . ILE A 1 116 ? 5.946 -5.470 -10.890 1.00 91.75 116 ILE A O 1
ATOM 950 N N . ASN A 1 117 ? 4.357 -6.856 -10.115 1.00 91.75 117 ASN A N 1
ATOM 951 C CA . ASN A 1 117 ? 4.706 -6.701 -8.705 1.00 91.75 117 ASN A CA 1
ATOM 952 C C . ASN A 1 117 ? 6.150 -7.140 -8.446 1.00 91.75 117 ASN A C 1
ATOM 954 O O . ASN A 1 117 ? 6.861 -6.405 -7.778 1.00 91.75 117 ASN A O 1
ATOM 958 N N . GLN A 1 118 ? 6.615 -8.244 -9.042 1.00 90.06 118 GLN A N 1
ATOM 959 C CA . GLN A 1 118 ? 8.007 -8.690 -8.897 1.00 90.06 118 GLN A CA 1
ATOM 960 C C . GLN A 1 118 ? 8.999 -7.636 -9.414 1.00 90.06 118 GLN A C 1
ATOM 962 O O . GLN A 1 118 ? 9.963 -7.305 -8.732 1.00 90.06 118 GLN A O 1
ATOM 967 N N . VAL A 1 119 ? 8.751 -7.060 -10.598 1.00 91.88 119 VAL A N 1
ATOM 968 C CA . VAL A 1 119 ? 9.617 -6.003 -11.149 1.00 91.88 119 VAL A CA 1
ATOM 969 C C . VAL A 1 119 ? 9.583 -4.749 -10.271 1.00 91.88 119 VAL A C 1
ATOM 971 O O . VAL A 1 119 ? 10.635 -4.205 -9.943 1.00 91.88 119 VAL A O 1
ATOM 974 N N . CYS A 1 120 ? 8.395 -4.312 -9.849 1.00 93.12 120 CYS A N 1
ATOM 975 C CA . CYS A 1 120 ? 8.211 -3.185 -8.933 1.00 93.12 120 CYS A CA 1
ATOM 976 C C . CYS A 1 120 ? 8.945 -3.383 -7.602 1.00 93.12 120 CYS A C 1
ATOM 978 O O . CYS A 1 120 ? 9.619 -2.475 -7.126 1.00 93.12 120 CYS A O 1
ATOM 980 N N . GLU A 1 121 ? 8.845 -4.569 -7.012 1.00 91.06 121 GLU A N 1
ATOM 981 C CA . GLU A 1 121 ? 9.502 -4.924 -5.756 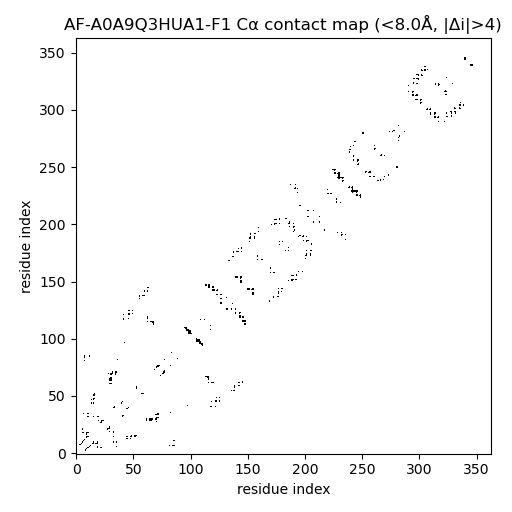1.00 91.06 121 GLU A CA 1
ATOM 982 C C . GLU A 1 121 ? 11.023 -4.915 -5.874 1.00 91.06 121 GLU A C 1
ATOM 984 O O . GLU A 1 121 ? 11.697 -4.328 -5.029 1.00 91.06 121 GLU A O 1
ATOM 989 N N . LEU A 1 122 ? 11.560 -5.491 -6.950 1.00 90.81 122 LEU A N 1
ATOM 990 C CA . LEU A 1 122 ? 12.993 -5.453 -7.231 1.00 90.81 122 LEU A CA 1
ATOM 991 C C . LEU A 1 122 ? 13.488 -4.020 -7.447 1.00 90.81 122 LEU A C 1
ATOM 993 O O . LEU A 1 122 ? 14.534 -3.656 -6.921 1.00 90.81 122 LEU A O 1
ATOM 997 N N . MET A 1 123 ? 12.735 -3.173 -8.158 1.00 91.44 123 MET A N 1
ATOM 998 C CA . MET A 1 123 ? 13.103 -1.760 -8.315 1.00 91.44 123 MET A CA 1
ATOM 999 C C . MET A 1 123 ? 13.132 -1.033 -6.969 1.00 91.44 123 MET A C 1
ATOM 1001 O O . MET A 1 123 ? 14.100 -0.333 -6.677 1.00 91.44 123 MET A O 1
ATOM 1005 N N . VAL A 1 124 ? 12.107 -1.218 -6.128 1.00 92.00 124 VAL A N 1
ATOM 1006 C CA . VAL A 1 124 ? 12.091 -0.656 -4.767 1.00 92.00 124 VAL A CA 1
ATOM 1007 C C . VAL A 1 124 ? 13.311 -1.129 -3.982 1.00 92.00 124 VAL A C 1
ATOM 1009 O O . VAL A 1 124 ? 13.972 -0.312 -3.342 1.00 92.00 124 VAL A O 1
ATOM 1012 N N . LEU A 1 125 ? 13.637 -2.421 -4.038 1.00 90.25 125 LEU A N 1
ATOM 1013 C CA . LEU A 1 125 ? 14.798 -2.974 -3.349 1.00 90.25 125 LEU A CA 1
ATOM 1014 C C . LEU A 1 125 ? 16.100 -2.306 -3.808 1.00 90.25 125 LEU A C 1
ATOM 1016 O O . LEU A 1 125 ? 16.877 -1.850 -2.973 1.00 90.25 125 LEU A O 1
ATOM 1020 N N . GLU A 1 126 ? 16.317 -2.176 -5.116 1.00 89.62 126 GLU A N 1
ATOM 1021 C CA . GLU A 1 126 ? 17.525 -1.548 -5.664 1.00 89.62 126 GLU A CA 1
ATOM 1022 C C . GLU A 1 126 ? 17.667 -0.078 -5.246 1.00 89.62 126 GLU A C 1
ATOM 1024 O O . GLU A 1 126 ? 18.755 0.352 -4.857 1.00 89.62 126 GLU A O 1
ATOM 1029 N N . PHE A 1 127 ? 16.574 0.690 -5.232 1.00 89.06 127 PHE A N 1
ATOM 1030 C CA . PHE A 1 127 ? 16.607 2.089 -4.791 1.00 89.06 127 PHE A CA 1
ATOM 1031 C C . PHE A 1 127 ? 16.731 2.261 -3.266 1.00 89.06 127 PHE A C 1
ATOM 1033 O O . PHE A 1 127 ? 17.129 3.330 -2.799 1.00 89.06 127 PHE A O 1
ATOM 1040 N N . THR A 1 128 ? 16.404 1.233 -2.474 1.00 87.88 128 THR A N 1
ATOM 1041 C CA . THR A 1 128 ? 16.387 1.292 -0.999 1.00 87.88 128 THR A CA 1
ATOM 1042 C C . THR A 1 128 ? 17.534 0.531 -0.323 1.00 87.88 128 THR A C 1
ATOM 1044 O O . THR A 1 128 ? 17.769 0.748 0.864 1.00 87.88 128 THR A O 1
ATOM 1047 N N . HIS A 1 129 ? 18.301 -0.288 -1.056 1.00 81.56 129 HIS A N 1
ATOM 1048 C CA . HIS A 1 129 ? 19.318 -1.211 -0.521 1.00 81.56 129 HIS A CA 1
ATOM 1049 C C . HIS A 1 129 ? 20.369 -0.564 0.405 1.00 81.56 129 HIS A C 1
ATOM 1051 O O . HIS A 1 129 ? 20.880 -1.217 1.311 1.00 81.56 129 HIS A O 1
ATOM 1057 N N . LYS A 1 130 ? 20.757 0.697 0.175 1.00 76.00 130 LYS A N 1
ATOM 1058 C CA . LYS A 1 130 ? 21.720 1.408 1.043 1.00 76.00 130 LYS A CA 1
ATOM 1059 C C . LYS A 1 130 ? 21.022 2.424 1.936 1.00 76.00 130 LYS A C 1
ATOM 1061 O O . LYS A 1 130 ? 20.980 2.284 3.152 1.00 76.00 130 LYS A O 1
ATOM 1066 N N . GLN A 1 131 ? 20.525 3.476 1.304 1.00 81.44 131 GLN A N 1
ATOM 1067 C CA . GLN A 1 131 ? 19.833 4.581 1.935 1.00 81.44 131 GLN A CA 1
ATOM 1068 C C . GLN A 1 131 ? 18.951 5.217 0.876 1.00 81.44 131 GLN A C 1
ATOM 1070 O O . GLN A 1 131 ? 19.392 5.420 -0.256 1.00 81.44 131 GLN A O 1
ATOM 1075 N N . VAL A 1 132 ? 17.722 5.546 1.256 1.00 82.69 132 VAL A N 1
ATOM 1076 C CA . VAL A 1 132 ? 16.807 6.237 0.356 1.00 82.69 132 VAL A CA 1
ATOM 1077 C C . VAL A 1 132 ? 17.331 7.642 0.098 1.00 82.69 132 VAL A C 1
ATOM 1079 O O . VAL A 1 132 ? 17.526 8.421 1.032 1.00 82.69 132 VAL A O 1
ATOM 1082 N N . GLN A 1 133 ? 17.554 7.949 -1.175 1.00 86.62 133 GLN A N 1
ATOM 1083 C CA . GLN A 1 133 ? 17.948 9.273 -1.636 1.00 86.62 133 GLN A CA 1
ATOM 1084 C C . GLN A 1 133 ? 16.757 9.960 -2.293 1.00 86.62 133 GLN A C 1
ATOM 1086 O O . GLN A 1 133 ? 15.993 9.335 -3.031 1.00 86.62 133 GLN A O 1
ATOM 1091 N N . TRP A 1 134 ? 16.622 11.263 -2.054 1.00 89.31 134 TRP A N 1
ATOM 1092 C CA . TRP A 1 134 ? 15.549 12.072 -2.630 1.00 89.31 134 TRP A CA 1
ATOM 1093 C C . TRP A 1 134 ? 15.543 12.066 -4.163 1.00 89.31 134 TRP A C 1
ATOM 1095 O O . TRP A 1 134 ? 14.478 12.118 -4.763 1.00 89.31 134 TRP A O 1
ATOM 1105 N N . GLU A 1 135 ? 16.701 11.911 -4.805 1.00 88.38 135 GLU A N 1
ATOM 1106 C CA . GLU A 1 135 ? 16.830 11.822 -6.269 1.00 88.38 135 GLU A CA 1
ATOM 1107 C C . GLU A 1 135 ? 16.016 10.662 -6.872 1.00 88.38 135 GLU A C 1
ATOM 1109 O O . GLU A 1 135 ? 15.498 10.761 -7.988 1.00 88.38 135 GLU A O 1
ATOM 1114 N N . HIS A 1 136 ? 15.848 9.580 -6.108 1.00 89.25 136 HIS A N 1
ATOM 1115 C CA . HIS A 1 136 ? 15.141 8.371 -6.526 1.00 89.25 136 HIS A CA 1
ATOM 1116 C C . HIS A 1 136 ? 13.728 8.259 -5.947 1.00 89.25 136 HIS A C 1
ATOM 1118 O O . HIS A 1 136 ? 13.036 7.282 -6.240 1.00 89.25 136 HIS A O 1
ATOM 1124 N N . ILE A 1 137 ? 13.265 9.239 -5.159 1.00 92.12 137 ILE A N 1
ATOM 1125 C CA . ILE A 1 137 ? 11.983 9.130 -4.449 1.00 92.12 137 ILE A CA 1
ATOM 1126 C C . ILE A 1 137 ? 10.825 8.886 -5.415 1.00 92.12 137 ILE A C 1
ATOM 1128 O O . ILE A 1 137 ? 10.029 7.978 -5.204 1.00 92.12 137 ILE A O 1
ATOM 1132 N N . ASN A 1 138 ? 10.788 9.602 -6.538 1.00 93.31 138 ASN A N 1
ATOM 1133 C CA . ASN A 1 138 ? 9.726 9.456 -7.529 1.00 93.31 138 ASN A CA 1
ATOM 1134 C C . ASN A 1 138 ? 9.732 8.067 -8.177 1.00 93.31 138 ASN A C 1
ATOM 1136 O O . ASN A 1 138 ? 8.665 7.505 -8.415 1.00 93.31 138 ASN A O 1
ATOM 1140 N N . SER A 1 139 ? 10.909 7.479 -8.408 1.00 92.94 139 SER A N 1
ATOM 1141 C CA . SER A 1 139 ? 11.013 6.106 -8.916 1.00 92.94 139 SER A CA 1
ATOM 1142 C C . SER A 1 139 ? 10.526 5.081 -7.894 1.00 92.94 139 SER A C 1
ATOM 1144 O O . SER A 1 139 ? 9.810 4.149 -8.253 1.00 92.94 139 SER A O 1
ATOM 1146 N N . ILE A 1 140 ? 10.838 5.282 -6.613 1.00 93.75 140 ILE A N 1
ATOM 1147 C CA . ILE A 1 140 ? 10.361 4.423 -5.523 1.00 93.75 140 ILE A CA 1
ATOM 1148 C C . ILE A 1 140 ? 8.835 4.509 -5.395 1.00 93.75 140 ILE A C 1
ATOM 1150 O O . ILE A 1 140 ? 8.160 3.480 -5.402 1.00 93.75 140 ILE A O 1
ATOM 1154 N N . LEU A 1 141 ? 8.281 5.724 -5.310 1.00 95.06 141 LEU A N 1
ATOM 1155 C CA . LEU A 1 141 ? 6.837 5.953 -5.191 1.00 95.06 141 LEU A CA 1
ATOM 1156 C C . LEU A 1 141 ? 6.090 5.335 -6.372 1.00 95.06 141 LEU A C 1
ATOM 1158 O O . LEU A 1 141 ? 5.134 4.590 -6.183 1.00 95.06 141 LEU A O 1
ATOM 1162 N N . MET A 1 142 ? 6.574 5.580 -7.588 1.00 94.50 142 MET A N 1
ATOM 1163 C CA . MET A 1 142 ? 6.018 5.001 -8.804 1.00 94.50 142 MET A CA 1
ATOM 1164 C C . MET A 1 142 ? 6.015 3.471 -8.757 1.00 94.50 142 MET A C 1
ATOM 1166 O O . MET A 1 142 ? 5.001 2.861 -9.097 1.00 94.50 142 MET A O 1
ATOM 1170 N N . ALA A 1 143 ? 7.103 2.844 -8.301 1.00 94.00 143 ALA A N 1
ATOM 1171 C CA . ALA A 1 143 ? 7.184 1.392 -8.228 1.00 94.00 143 ALA A CA 1
ATOM 1172 C C . ALA A 1 143 ? 6.147 0.809 -7.252 1.00 94.00 143 ALA A C 1
ATOM 1174 O O . ALA A 1 143 ? 5.549 -0.219 -7.562 1.00 94.00 143 ALA A O 1
ATOM 1175 N N . PHE A 1 144 ? 5.857 1.477 -6.130 1.00 95.12 144 PHE A N 1
ATOM 1176 C CA . PHE A 1 144 ? 4.759 1.081 -5.238 1.00 95.12 144 PHE A CA 1
ATOM 1177 C C . PHE A 1 144 ? 3.375 1.252 -5.870 1.00 95.12 144 PHE A C 1
ATOM 1179 O O . PHE A 1 144 ? 2.526 0.374 -5.715 1.00 95.12 144 PHE A O 1
ATOM 1186 N N . VAL A 1 145 ? 3.150 2.356 -6.588 1.00 94.88 145 VAL A N 1
ATOM 1187 C CA . VAL A 1 145 ? 1.853 2.653 -7.214 1.00 94.88 145 VAL A CA 1
ATOM 1188 C C . VAL A 1 145 ? 1.568 1.736 -8.409 1.00 94.88 145 VAL A C 1
ATOM 1190 O O . VAL A 1 145 ? 0.427 1.340 -8.614 1.00 94.88 145 VAL A O 1
ATOM 1193 N N . CYS A 1 146 ? 2.591 1.334 -9.169 1.00 93.31 146 CYS A N 1
ATOM 1194 C CA . CYS A 1 146 ? 2.428 0.471 -10.345 1.00 93.31 146 CYS A CA 1
ATOM 1195 C C . CYS A 1 146 ? 2.155 -1.006 -10.009 1.00 93.31 146 CYS A C 1
ATOM 1197 O O . CYS A 1 146 ? 1.876 -1.790 -10.918 1.00 93.31 146 CYS A O 1
ATOM 1199 N N . LYS A 1 147 ? 2.232 -1.419 -8.736 1.00 92.19 147 LYS A N 1
ATOM 1200 C CA . LYS A 1 147 ? 1.877 -2.786 -8.336 1.00 92.19 147 LYS A CA 1
ATOM 1201 C C . LYS A 1 147 ? 0.412 -3.081 -8.680 1.00 92.19 147 LYS A C 1
ATOM 1203 O O . LYS A 1 147 ? -0.474 -2.237 -8.561 1.00 92.19 147 LYS A O 1
ATOM 1208 N N . LYS A 1 148 ? 0.133 -4.328 -9.059 1.00 87.38 148 LYS A N 1
ATOM 1209 C CA . LYS A 1 148 ? -1.220 -4.877 -9.121 1.00 87.38 148 LYS A CA 1
ATOM 1210 C C . LYS A 1 148 ? -1.739 -4.973 -7.686 1.00 87.38 148 LYS A C 1
ATOM 1212 O O . LYS A 1 148 ? -1.231 -5.787 -6.914 1.00 87.38 148 LYS A O 1
ATOM 1217 N N . SER A 1 149 ? -2.703 -4.101 -7.388 1.00 90.00 149 SER A N 1
ATOM 1218 C CA . SER A 1 149 ? -2.996 -3.540 -6.060 1.00 90.00 149 SER A CA 1
ATOM 1219 C C . SER A 1 149 ? -1.894 -2.566 -5.602 1.00 90.00 149 SER A C 1
ATOM 1221 O O . SER A 1 149 ? -0.871 -3.018 -5.083 1.00 90.00 149 SER A O 1
ATOM 1223 N N . PRO A 1 150 ? -2.079 -1.246 -5.817 1.00 93.31 150 PRO A N 1
ATOM 1224 C CA . PRO A 1 150 ? -1.118 -0.222 -5.416 1.00 93.31 150 PRO A CA 1
ATOM 1225 C C . PRO A 1 150 ? -0.801 -0.267 -3.918 1.00 93.31 150 PRO A C 1
ATOM 1227 O O . PRO A 1 150 ? -1.688 -0.383 -3.075 1.00 93.31 150 PRO A O 1
ATOM 1230 N N . ASP A 1 151 ? 0.476 -0.135 -3.573 1.00 94.25 151 ASP A N 1
ATOM 1231 C CA . ASP A 1 151 ? 0.959 -0.217 -2.190 1.00 94.25 151 ASP A CA 1
ATOM 1232 C C . ASP A 1 151 ? 1.204 1.186 -1.616 1.00 94.25 151 ASP A C 1
ATOM 1234 O O . ASP A 1 151 ? 2.327 1.607 -1.318 1.00 94.25 151 ASP A O 1
ATOM 1238 N N . TYR A 1 152 ? 0.110 1.946 -1.500 1.00 96.06 152 TYR A N 1
ATOM 1239 C CA . TYR A 1 152 ? 0.129 3.330 -1.025 1.00 96.06 152 TYR A CA 1
ATOM 1240 C C . TYR A 1 152 ? 0.678 3.456 0.397 1.00 96.06 152 TYR A C 1
ATOM 1242 O O . TYR A 1 152 ? 1.410 4.400 0.699 1.00 96.06 152 TYR A O 1
ATOM 1250 N N . LYS A 1 153 ? 0.372 2.488 1.270 1.00 94.69 153 LYS A N 1
ATOM 1251 C CA . LYS A 1 153 ? 0.827 2.491 2.665 1.00 94.69 153 LYS A CA 1
ATOM 1252 C C . LYS A 1 153 ? 2.352 2.486 2.755 1.00 94.69 153 LYS A C 1
ATOM 1254 O O . LYS A 1 153 ? 2.910 3.320 3.467 1.00 94.69 153 LYS A O 1
ATOM 1259 N N . SER A 1 154 ? 3.029 1.603 2.019 1.00 94.62 154 SER A N 1
ATOM 1260 C CA . SER A 1 154 ? 4.495 1.532 2.035 1.00 94.62 154 SER A CA 1
ATOM 1261 C C . SER A 1 154 ? 5.132 2.786 1.433 1.00 94.62 154 SER A C 1
ATOM 1263 O O . SER A 1 154 ? 6.091 3.321 1.993 1.00 94.62 154 SER A O 1
ATOM 1265 N N . ALA A 1 155 ? 4.559 3.314 0.346 1.00 95.88 155 ALA A N 1
ATOM 1266 C CA . ALA A 1 155 ? 5.013 4.558 -0.273 1.00 95.88 155 ALA A CA 1
ATOM 1267 C C . ALA A 1 155 ? 4.944 5.751 0.702 1.00 95.88 155 ALA A C 1
ATOM 1269 O O . ALA A 1 155 ? 5.927 6.470 0.899 1.00 95.88 155 ALA A O 1
ATOM 1270 N N . LEU A 1 156 ? 3.807 5.921 1.381 1.00 96.50 156 LEU A N 1
ATOM 1271 C CA . LEU A 1 156 ? 3.586 6.990 2.358 1.00 96.50 156 LEU A CA 1
ATOM 1272 C C . LEU A 1 156 ? 4.441 6.815 3.622 1.00 96.50 156 LEU A C 1
ATOM 1274 O O . LEU A 1 156 ? 4.920 7.800 4.180 1.00 96.50 156 LEU A O 1
ATOM 1278 N N . GLN A 1 157 ? 4.703 5.579 4.058 1.00 94.75 157 GLN A N 1
ATOM 1279 C CA . GLN A 1 157 ? 5.626 5.307 5.164 1.00 94.75 157 GLN A CA 1
ATOM 1280 C C . GLN A 1 157 ? 7.064 5.737 4.851 1.00 94.75 157 GLN A C 1
ATOM 1282 O O . GLN A 1 157 ? 7.761 6.213 5.749 1.00 94.75 157 GLN A O 1
ATOM 1287 N N . ILE A 1 158 ? 7.523 5.598 3.603 1.00 93.75 158 ILE A N 1
ATOM 1288 C CA . ILE A 1 158 ? 8.835 6.118 3.191 1.00 93.75 158 ILE A CA 1
ATOM 1289 C C . ILE A 1 158 ? 8.855 7.643 3.296 1.00 93.75 158 ILE A C 1
ATOM 1291 O O . ILE A 1 158 ? 9.764 8.191 3.919 1.00 93.75 158 ILE A O 1
ATOM 1295 N N . LEU A 1 159 ? 7.826 8.326 2.786 1.00 94.81 159 LEU A N 1
ATOM 1296 C CA . LEU A 1 159 ? 7.718 9.786 2.897 1.00 94.81 159 LEU A CA 1
ATOM 1297 C C . LEU A 1 159 ? 7.676 10.253 4.357 1.00 94.81 159 LEU A C 1
ATOM 1299 O O . LEU A 1 159 ? 8.393 11.181 4.728 1.00 94.81 159 LEU A O 1
ATOM 1303 N N . SER A 1 160 ? 6.918 9.561 5.212 1.00 93.25 160 SER A N 1
ATOM 1304 C CA . SER A 1 160 ? 6.855 9.846 6.651 1.00 93.25 160 SER A CA 1
ATOM 1305 C C . SER A 1 160 ? 8.223 9.712 7.337 1.00 93.25 160 SER A C 1
ATOM 1307 O O . SER A 1 160 ? 8.570 10.538 8.180 1.00 93.25 160 SER A O 1
ATOM 1309 N N . LYS A 1 161 ? 9.047 8.730 6.943 1.00 90.44 161 LYS A N 1
ATOM 1310 C CA . LYS A 1 161 ? 10.417 8.565 7.465 1.00 90.44 161 LYS A CA 1
ATOM 1311 C C . LYS A 1 161 ? 11.376 9.645 6.964 1.00 90.44 161 LYS A C 1
ATOM 1313 O O . LYS A 1 161 ? 12.284 10.039 7.692 1.00 90.44 161 LYS A O 1
ATOM 1318 N N . MET A 1 162 ? 11.194 10.118 5.733 1.00 88.00 162 MET A N 1
ATOM 1319 C CA . MET A 1 162 ? 12.093 11.092 5.106 1.00 88.00 162 MET A CA 1
ATOM 1320 C C . MET A 1 162 ? 11.755 12.550 5.439 1.00 88.00 162 MET A C 1
ATOM 1322 O O . MET A 1 162 ? 12.627 13.410 5.324 1.00 88.00 162 MET A O 1
ATOM 1326 N N . LYS A 1 163 ? 10.535 12.837 5.915 1.00 86.75 163 LYS A N 1
ATOM 1327 C CA . LYS A 1 163 ? 10.023 14.200 6.160 1.00 86.75 163 LYS A CA 1
ATOM 1328 C C . LYS A 1 163 ? 10.920 15.112 7.007 1.00 86.75 163 LYS A C 1
ATOM 1330 O O . LYS A 1 163 ? 10.824 16.327 6.891 1.00 86.75 163 LYS A O 1
ATOM 1335 N N . ALA A 1 164 ? 11.763 14.546 7.874 1.00 83.19 164 ALA A N 1
ATOM 1336 C CA . ALA A 1 164 ? 12.648 15.306 8.758 1.00 83.19 164 ALA A CA 1
ATOM 1337 C C . ALA A 1 164 ? 13.845 15.953 8.034 1.00 83.19 164 ALA A C 1
ATOM 1339 O O . ALA A 1 164 ? 14.524 16.787 8.625 1.00 83.19 164 ALA A O 1
ATOM 1340 N N . GLN A 1 165 ? 14.131 15.553 6.790 1.00 81.44 165 GLN A N 1
ATOM 1341 C CA . GLN A 1 165 ? 15.316 15.999 6.054 1.00 81.44 165 GLN A CA 1
ATOM 1342 C C . GLN A 1 165 ? 15.058 17.266 5.233 1.00 81.44 165 GLN A C 1
ATOM 1344 O O . GLN A 1 165 ? 15.839 18.208 5.314 1.00 81.44 165 GLN A O 1
ATOM 1349 N N . ASP A 1 166 ? 13.975 17.290 4.449 1.00 80.50 166 ASP A N 1
ATOM 1350 C CA . ASP A 1 166 ? 13.649 18.405 3.557 1.00 80.50 166 ASP A CA 1
ATOM 1351 C C . ASP A 1 166 ? 12.131 18.509 3.337 1.00 80.50 166 ASP A C 1
ATOM 1353 O O . ASP A 1 166 ? 11.500 17.618 2.763 1.00 80.50 166 ASP A O 1
ATOM 1357 N N . GLY A 1 167 ? 11.536 19.613 3.797 1.00 83.94 167 GLY A N 1
ATOM 1358 C CA . GLY A 1 167 ? 10.098 19.852 3.675 1.00 83.94 167 GLY A CA 1
ATOM 1359 C C . GLY A 1 167 ? 9.641 20.227 2.263 1.00 83.94 167 GLY A C 1
ATOM 1360 O O . GLY A 1 167 ? 8.505 19.928 1.903 1.00 83.94 167 GLY A O 1
ATOM 1361 N N . LYS A 1 168 ? 10.499 20.851 1.444 1.00 86.38 168 LYS A N 1
ATOM 1362 C CA . LYS A 1 168 ? 10.131 21.259 0.080 1.00 86.38 168 LYS A CA 1
ATOM 1363 C C . LYS A 1 168 ? 10.128 20.056 -0.856 1.00 86.38 168 LYS A C 1
ATOM 1365 O O . LYS A 1 168 ? 9.192 19.881 -1.627 1.00 86.38 168 LYS A O 1
ATOM 1370 N N . VAL A 1 169 ? 11.145 19.204 -0.751 1.00 88.19 169 VAL A N 1
ATOM 1371 C CA . VAL A 1 169 ? 11.215 17.983 -1.565 1.00 88.19 169 VAL A CA 1
ATOM 1372 C C . VAL A 1 169 ? 10.102 17.002 -1.180 1.00 88.19 169 VAL A C 1
ATOM 1374 O O . VAL A 1 169 ? 9.532 16.346 -2.051 1.00 88.19 169 VAL A O 1
ATOM 1377 N N . LEU A 1 170 ? 9.725 16.948 0.103 1.00 93.62 170 LEU A N 1
ATOM 1378 C CA . LEU A 1 170 ? 8.552 16.197 0.555 1.00 93.62 170 LEU A CA 1
ATOM 1379 C C . LEU A 1 170 ? 7.260 16.682 -0.119 1.00 93.62 170 LEU A C 1
ATOM 1381 O O . LEU A 1 170 ? 6.470 15.858 -0.573 1.00 93.62 170 LEU A O 1
ATOM 1385 N N . ASP A 1 171 ? 7.046 17.998 -0.180 1.00 93.94 171 ASP A N 1
ATOM 1386 C CA . ASP A 1 171 ? 5.870 18.614 -0.805 1.00 93.94 171 ASP A CA 1
ATOM 1387 C C . ASP A 1 171 ? 5.741 18.210 -2.285 1.00 93.94 171 ASP A C 1
ATOM 1389 O O . ASP A 1 171 ? 4.678 17.766 -2.728 1.00 93.94 171 ASP A O 1
ATOM 1393 N N . ASP A 1 172 ? 6.850 18.265 -3.028 1.00 94.06 172 ASP A N 1
ATOM 1394 C CA . ASP A 1 172 ? 6.905 17.852 -4.434 1.00 94.06 172 ASP A CA 1
ATOM 1395 C C . ASP A 1 172 ? 6.677 16.337 -4.607 1.00 94.06 172 ASP A C 1
ATOM 1397 O O . ASP A 1 172 ? 5.950 15.916 -5.511 1.00 94.06 172 ASP A O 1
ATOM 1401 N N . ALA A 1 173 ? 7.220 15.506 -3.713 1.00 95.12 173 ALA A N 1
ATOM 1402 C CA . ALA A 1 173 ? 7.007 14.059 -3.731 1.00 95.12 173 ALA A CA 1
ATOM 1403 C C . ALA A 1 173 ? 5.547 13.673 -3.415 1.00 95.12 173 ALA A C 1
ATOM 1405 O O . ALA A 1 173 ? 5.005 12.750 -4.028 1.00 95.12 173 ALA A O 1
ATOM 1406 N N . VAL A 1 174 ? 4.885 14.395 -2.501 1.00 96.00 174 VAL A N 1
ATOM 1407 C CA . VAL A 1 174 ? 3.458 14.203 -2.191 1.00 96.00 174 VAL A CA 1
ATOM 1408 C C . VAL A 1 174 ? 2.584 14.585 -3.385 1.00 96.00 174 VAL A C 1
ATOM 1410 O O . VAL A 1 174 ? 1.713 13.808 -3.774 1.00 96.00 174 VAL A O 1
ATOM 1413 N N . LYS A 1 175 ? 2.850 15.727 -4.032 1.00 95.50 175 LYS A N 1
ATOM 1414 C CA . LYS A 1 175 ? 2.169 16.102 -5.285 1.00 95.50 175 LYS A CA 1
ATOM 1415 C C . LYS A 1 175 ? 2.345 15.036 -6.364 1.00 95.50 175 LYS A C 1
ATOM 1417 O O . LYS A 1 175 ? 1.389 14.707 -7.063 1.00 95.50 175 LYS A O 1
ATOM 1422 N N . TYR A 1 176 ? 3.549 14.478 -6.477 1.00 94.81 176 TYR A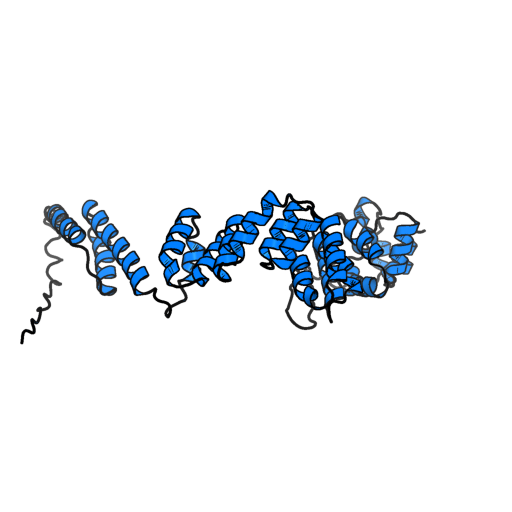 N 1
ATOM 1423 C CA . TYR A 1 176 ? 3.845 13.432 -7.446 1.00 94.81 176 TYR A CA 1
ATOM 1424 C C . TYR A 1 176 ? 3.031 12.154 -7.196 1.00 94.81 176 TYR A C 1
ATOM 1426 O O . TYR A 1 176 ? 2.381 11.672 -8.118 1.00 94.81 176 TYR A O 1
ATOM 1434 N N . ILE A 1 177 ? 2.990 11.617 -5.969 1.00 95.81 177 ILE A N 1
ATOM 1435 C CA . ILE A 1 177 ? 2.179 10.416 -5.694 1.00 95.81 177 ILE A CA 1
ATOM 1436 C C . ILE A 1 177 ? 0.675 10.681 -5.842 1.00 95.81 177 ILE A C 1
ATOM 1438 O O . ILE A 1 177 ? -0.029 9.805 -6.338 1.00 95.81 177 ILE A O 1
ATOM 1442 N N . ILE A 1 178 ? 0.185 11.878 -5.498 1.00 95.38 178 ILE A N 1
ATOM 1443 C CA . ILE A 1 178 ? -1.216 12.268 -5.736 1.00 95.38 178 ILE A CA 1
ATOM 1444 C C . ILE A 1 178 ? -1.535 12.237 -7.231 1.00 95.38 178 ILE A C 1
ATOM 1446 O O . ILE A 1 178 ? -2.558 11.688 -7.619 1.00 95.38 178 ILE A O 1
ATOM 1450 N N . PHE A 1 179 ? -0.645 12.761 -8.077 1.00 93.75 179 PHE A N 1
ATOM 1451 C CA . PHE A 1 179 ? -0.826 12.726 -9.529 1.00 93.75 179 PHE A CA 1
ATOM 1452 C C . PHE A 1 179 ? -0.931 11.295 -10.089 1.00 93.75 179 PHE A C 1
ATOM 1454 O O . PHE A 1 179 ? -1.615 11.072 -11.085 1.00 93.75 179 PHE A O 1
ATOM 1461 N N . LEU A 1 180 ? -0.272 10.322 -9.453 1.00 92.06 180 LEU A N 1
ATOM 1462 C CA . LEU A 1 180 ? -0.281 8.920 -9.879 1.00 92.06 180 LEU A CA 1
ATOM 1463 C C . LEU A 1 180 ? -1.465 8.097 -9.347 1.00 92.06 180 LEU A C 1
ATOM 1465 O O . LEU A 1 180 ? -1.613 6.943 -9.748 1.00 92.06 180 LEU A O 1
ATOM 1469 N N . SER A 1 181 ? -2.259 8.635 -8.420 1.00 93.50 181 SER A N 1
ATOM 1470 C CA . SER A 1 181 ? -3.142 7.836 -7.560 1.00 93.50 181 SER A CA 1
ATOM 1471 C C . SER A 1 181 ? -4.567 8.373 -7.523 1.00 93.50 181 SER A C 1
ATOM 1473 O O . SER A 1 181 ? -4.813 9.538 -7.832 1.00 93.50 181 SER A O 1
ATOM 1475 N N . ASP A 1 182 ? -5.508 7.544 -7.068 1.00 92.56 182 ASP A N 1
ATOM 1476 C CA . ASP A 1 182 ? -6.797 8.068 -6.624 1.00 92.56 182 ASP A CA 1
ATOM 1477 C C . ASP A 1 182 ? -6.611 8.868 -5.327 1.00 92.56 182 ASP A C 1
ATOM 1479 O O . ASP A 1 182 ? -6.014 8.405 -4.351 1.00 92.56 182 ASP A O 1
ATOM 1483 N N . ALA A 1 183 ? -7.116 10.097 -5.330 1.00 90.81 183 ALA A N 1
ATOM 1484 C CA . ALA A 1 183 ? -6.899 11.053 -4.259 1.00 90.81 183 ALA A CA 1
ATOM 1485 C C . ALA A 1 183 ? -7.611 10.661 -2.948 1.00 90.81 183 ALA A C 1
ATOM 1487 O O . ALA A 1 183 ? -7.074 10.888 -1.860 1.00 90.81 183 ALA A O 1
ATOM 1488 N N . ASN A 1 184 ? -8.796 10.046 -3.039 1.00 91.25 184 ASN A N 1
ATOM 1489 C CA . ASN A 1 184 ? -9.555 9.608 -1.868 1.00 91.25 184 ASN A CA 1
ATOM 1490 C C . ASN A 1 184 ? -8.948 8.340 -1.265 1.00 91.25 184 ASN A C 1
ATOM 1492 O O . ASN A 1 184 ? -8.793 8.259 -0.044 1.00 91.25 184 ASN A O 1
ATOM 1496 N N . GLU A 1 185 ? -8.556 7.376 -2.101 1.00 93.00 185 GLU A N 1
ATOM 1497 C CA . GLU A 1 185 ? -7.853 6.181 -1.632 1.00 93.00 185 GLU A CA 1
ATOM 1498 C C . GLU A 1 185 ? -6.533 6.556 -0.956 1.00 93.00 185 GLU A C 1
ATOM 1500 O O . GLU A 1 185 ? -6.278 6.142 0.178 1.00 93.00 185 GLU A O 1
ATOM 1505 N N . LEU A 1 186 ? -5.719 7.400 -1.597 1.00 95.50 186 LEU A N 1
ATOM 1506 C CA . LEU A 1 186 ? -4.437 7.829 -1.045 1.00 95.50 186 LEU A CA 1
ATOM 1507 C C . LEU A 1 186 ? -4.603 8.544 0.306 1.00 95.50 186 LEU A C 1
ATOM 1509 O O . LEU A 1 186 ? -3.815 8.305 1.22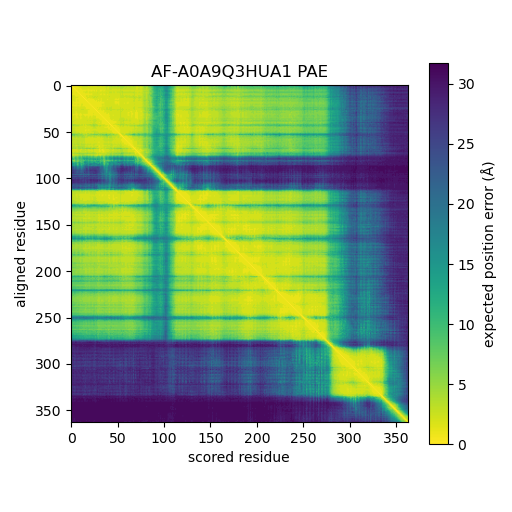2 1.00 95.50 186 LEU A O 1
ATOM 1513 N N . TYR A 1 187 ? -5.643 9.370 0.465 1.00 95.69 187 TYR A N 1
ATOM 1514 C CA . TYR A 1 187 ? -5.969 10.015 1.740 1.00 95.69 187 TYR A CA 1
ATOM 1515 C C . TYR A 1 187 ? -6.296 8.994 2.846 1.00 95.69 187 TYR A C 1
ATOM 1517 O O . TYR A 1 187 ? -5.772 9.098 3.959 1.00 95.69 187 TYR A O 1
ATOM 1525 N N . ASN A 1 188 ? -7.101 7.971 2.543 1.00 95.31 188 ASN A N 1
ATOM 1526 C CA . ASN A 1 188 ? -7.425 6.903 3.494 1.00 95.31 188 ASN A CA 1
ATOM 1527 C C . ASN A 1 188 ? -6.173 6.111 3.905 1.00 95.31 188 ASN A C 1
ATOM 1529 O O . ASN A 1 188 ? -5.966 5.817 5.086 1.00 95.31 188 ASN A O 1
ATOM 1533 N N . PHE A 1 189 ? -5.278 5.826 2.957 1.00 96.31 189 PHE A N 1
ATOM 1534 C CA . PHE A 1 189 ? -3.997 5.201 3.278 1.00 96.31 189 PHE A CA 1
ATOM 1535 C C . PHE A 1 189 ? -3.082 6.120 4.090 1.00 96.31 189 PHE A C 1
ATOM 1537 O O . PHE A 1 189 ? -2.414 5.628 5.001 1.00 96.31 189 PHE A O 1
ATOM 1544 N N . ALA A 1 190 ? -3.085 7.433 3.844 1.00 96.75 190 ALA A N 1
ATOM 1545 C CA . ALA A 1 190 ? -2.341 8.397 4.653 1.00 96.75 190 ALA A CA 1
ATOM 1546 C C . ALA A 1 190 ? -2.808 8.392 6.112 1.00 96.75 190 ALA A C 1
ATOM 1548 O O . ALA A 1 190 ? -1.970 8.399 7.016 1.00 96.75 190 ALA A O 1
ATOM 1549 N N . LEU A 1 191 ? -4.121 8.298 6.354 1.00 96.19 191 LEU A N 1
ATOM 1550 C CA . LEU A 1 191 ? -4.668 8.124 7.702 1.00 96.19 191 LEU A CA 1
ATOM 1551 C C . LEU A 1 191 ? -4.108 6.860 8.371 1.00 96.19 191 LEU A C 1
ATOM 1553 O O . LEU A 1 191 ? -3.635 6.932 9.504 1.00 96.19 191 LEU A O 1
ATOM 1557 N N . SER A 1 192 ? -4.049 5.737 7.646 1.00 95.38 192 SER A N 1
ATOM 1558 C CA . SER A 1 192 ? -3.537 4.450 8.156 1.00 95.38 192 SER A CA 1
ATOM 1559 C C . SER A 1 192 ? -2.035 4.427 8.502 1.00 95.38 192 SER A C 1
ATOM 1561 O O . SER A 1 192 ? -1.541 3.452 9.074 1.00 95.38 192 SER A O 1
ATOM 1563 N N . VAL A 1 193 ? -1.282 5.471 8.129 1.00 95.69 193 VAL A N 1
ATOM 1564 C CA . VAL A 1 193 ? 0.127 5.663 8.529 1.00 95.69 193 VAL A CA 1
ATOM 1565 C C . VAL A 1 193 ? 0.233 6.344 9.903 1.00 95.69 193 VAL A C 1
ATOM 1567 O O . VAL A 1 193 ? 1.297 6.327 10.518 1.00 95.69 193 VAL A O 1
ATOM 1570 N N . TYR A 1 194 ? -0.871 6.899 10.416 1.00 95.31 194 TYR A N 1
ATOM 1571 C CA . TYR A 1 194 ? -0.983 7.598 11.704 1.00 95.31 194 TYR A CA 1
ATOM 1572 C C . TYR A 1 194 ? -0.113 8.864 11.832 1.00 95.31 194 TYR A C 1
ATOM 1574 O O . TYR A 1 194 ? 0.100 9.380 12.932 1.00 95.31 194 TYR A O 1
ATOM 1582 N N . ASP A 1 195 ? 0.363 9.404 10.708 1.00 94.31 195 ASP A N 1
ATOM 1583 C CA . ASP A 1 195 ? 1.139 10.642 10.638 1.00 94.31 195 ASP A CA 1
ATOM 1584 C C . ASP A 1 195 ? 0.244 11.811 10.212 1.00 94.31 195 ASP A C 1
ATOM 1586 O O . ASP A 1 195 ? 0.096 12.103 9.025 1.00 94.31 195 ASP A O 1
ATOM 1590 N N . LEU A 1 196 ? -0.360 12.495 11.189 1.00 93.69 196 LEU A N 1
ATOM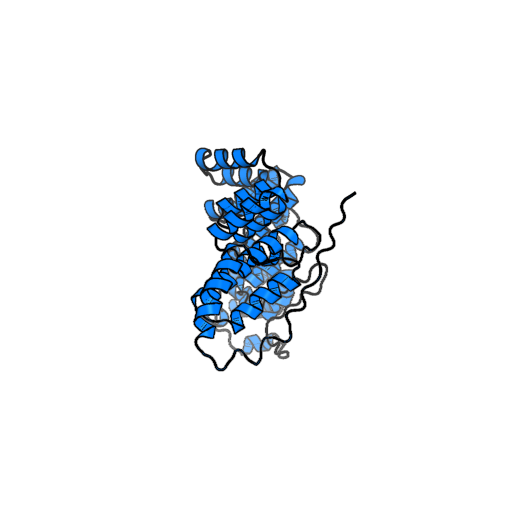 1591 C CA . LEU A 1 196 ? -1.320 13.574 10.924 1.00 93.69 196 LEU A CA 1
ATOM 1592 C C . LEU A 1 196 ? -0.737 14.703 10.058 1.00 93.69 196 LEU A C 1
ATOM 1594 O O . LEU A 1 196 ? -1.470 15.307 9.280 1.00 93.69 196 LEU A O 1
ATOM 1598 N N . SER A 1 197 ? 0.567 14.984 10.156 1.00 93.00 197 SER A N 1
ATOM 1599 C CA . SER A 1 197 ? 1.214 16.003 9.321 1.00 93.00 197 SER A CA 1
ATOM 1600 C C . SER A 1 197 ? 1.205 15.605 7.845 1.00 93.00 197 SER A C 1
ATOM 1602 O O . SER A 1 197 ? 0.891 16.431 6.991 1.00 93.00 197 SER A O 1
ATOM 1604 N N . LEU A 1 198 ? 1.492 14.334 7.548 1.00 94.69 198 LEU A N 1
ATOM 1605 C CA . LEU A 1 198 ? 1.435 13.800 6.187 1.00 94.69 198 LEU A CA 1
ATOM 1606 C C . LEU A 1 198 ? -0.007 13.735 5.667 1.00 94.69 198 LEU A C 1
ATOM 1608 O O . LEU A 1 198 ? -0.248 14.031 4.498 1.00 94.69 198 LEU A O 1
ATOM 1612 N N . VAL A 1 199 ? -0.972 13.409 6.532 1.00 95.69 199 VAL A N 1
ATOM 1613 C CA . VAL A 1 199 ? -2.403 13.413 6.186 1.00 95.69 199 VAL A CA 1
ATOM 1614 C C . VAL A 1 199 ? -2.863 14.807 5.767 1.00 95.69 199 VAL A C 1
ATOM 1616 O O . VAL A 1 199 ? -3.516 14.946 4.736 1.00 95.69 199 VAL A O 1
ATOM 1619 N N . ILE A 1 200 ? -2.505 15.842 6.534 1.00 93.69 200 ILE A N 1
ATOM 1620 C CA . ILE A 1 200 ? -2.851 17.235 6.212 1.00 93.69 200 ILE A CA 1
ATOM 1621 C C . ILE A 1 200 ? -2.242 17.636 4.869 1.00 93.69 200 ILE A C 1
ATOM 1623 O O . ILE A 1 200 ? -2.949 18.180 4.024 1.00 93.69 200 ILE A O 1
ATOM 1627 N N . LEU A 1 201 ? -0.958 17.332 4.660 1.00 94.25 201 LEU A N 1
ATOM 1628 C CA . LEU A 1 201 ? -0.254 17.648 3.419 1.00 94.25 201 LEU A CA 1
ATOM 1629 C C . LEU A 1 201 ? -0.905 16.959 2.208 1.00 94.25 201 LEU A C 1
ATOM 1631 O O . LEU A 1 201 ? -1.140 17.586 1.178 1.00 94.25 201 LEU A O 1
ATOM 1635 N N . THR A 1 202 ? -1.261 15.682 2.361 1.00 95.50 202 THR A N 1
ATOM 1636 C CA . THR A 1 202 ? -1.954 14.905 1.325 1.00 95.50 202 THR A CA 1
ATOM 1637 C C . THR A 1 202 ? -3.329 15.505 1.025 1.00 95.50 202 THR A C 1
ATOM 1639 O O . THR A 1 202 ? -3.656 15.735 -0.135 1.00 95.50 202 THR A O 1
ATOM 1642 N N . ALA A 1 203 ? -4.110 15.835 2.060 1.00 94.88 203 ALA A N 1
ATOM 1643 C CA . ALA A 1 203 ? -5.439 16.427 1.917 1.00 94.88 203 ALA A CA 1
ATOM 1644 C C . ALA A 1 203 ? -5.401 17.765 1.161 1.00 94.88 203 ALA A C 1
ATOM 1646 O O . ALA A 1 203 ? -6.169 17.964 0.221 1.00 94.88 203 ALA A O 1
ATOM 1647 N N . GLN A 1 204 ? -4.466 18.648 1.525 1.00 93.50 204 GLN A N 1
ATOM 1648 C CA . GLN A 1 204 ? -4.303 19.966 0.906 1.00 93.50 204 GLN A CA 1
ATOM 1649 C C . GLN A 1 204 ? -4.023 19.874 -0.597 1.00 93.50 204 GLN A C 1
ATOM 1651 O O . GLN A 1 204 ? -4.659 20.573 -1.384 1.00 93.50 204 GLN A O 1
ATOM 1656 N N . HIS A 1 205 ? -3.114 18.986 -1.005 1.00 93.75 205 HIS A N 1
ATOM 1657 C CA . HIS A 1 205 ? -2.757 18.822 -2.419 1.00 93.75 205 HIS A CA 1
ATOM 1658 C C . HIS A 1 205 ? -3.769 17.988 -3.210 1.00 93.75 205 HIS A C 1
ATOM 1660 O O . HIS A 1 205 ? -3.862 18.133 -4.425 1.00 93.75 205 HIS A O 1
ATOM 1666 N N . SER A 1 206 ? -4.566 17.159 -2.532 1.00 91.75 206 SER A N 1
ATOM 1667 C CA . SER A 1 206 ? -5.631 16.349 -3.142 1.00 91.75 206 SER A CA 1
ATOM 1668 C C . SER A 1 206 ? -6.909 17.124 -3.496 1.00 91.75 206 SER A C 1
ATOM 1670 O O . SER A 1 206 ? -7.831 16.540 -4.056 1.00 91.75 206 SER A O 1
ATOM 1672 N N . GLN A 1 207 ? -6.985 18.421 -3.165 1.00 86.38 207 GLN A N 1
ATOM 1673 C CA . GLN A 1 207 ? -8.181 19.266 -3.335 1.00 86.38 207 GLN A CA 1
ATOM 1674 C C . GLN A 1 207 ? -9.430 18.755 -2.588 1.00 86.38 207 GLN A C 1
ATOM 1676 O O . GLN A 1 207 ? -10.558 19.074 -2.964 1.00 86.38 207 GLN A O 1
ATOM 1681 N N . LYS A 1 208 ? -9.251 17.979 -1.513 1.00 89.69 208 LYS A N 1
ATOM 1682 C CA . LYS A 1 208 ? -10.355 17.534 -0.655 1.00 89.69 208 LYS A CA 1
ATOM 1683 C C . LYS A 1 208 ? -10.956 18.725 0.097 1.00 89.69 208 LYS A C 1
ATOM 1685 O O . LYS A 1 208 ? -10.215 19.605 0.535 1.00 89.69 208 LYS A O 1
ATOM 1690 N N . ASP A 1 209 ? -12.279 18.756 0.274 1.00 90.94 209 ASP A N 1
ATOM 1691 C CA . ASP A 1 209 ? -12.939 19.863 0.979 1.00 90.94 209 ASP A CA 1
ATOM 1692 C C . ASP A 1 209 ? -12.450 19.920 2.444 1.00 90.94 209 ASP A C 1
ATOM 1694 O O . ASP A 1 209 ? -12.623 18.947 3.189 1.00 90.94 209 ASP A O 1
ATOM 1698 N N . PRO A 1 210 ? -11.867 21.047 2.900 1.00 93.06 210 PRO A N 1
ATOM 1699 C CA . PRO A 1 210 ? -11.469 21.241 4.292 1.00 93.06 210 PRO A CA 1
ATOM 1700 C C . PRO A 1 210 ? -12.571 20.948 5.309 1.00 93.06 210 PRO A C 1
ATOM 1702 O O . PRO A 1 210 ? -12.273 20.499 6.415 1.00 93.06 210 PRO A O 1
ATOM 1705 N N . LYS A 1 211 ? -13.840 21.155 4.951 1.00 93.06 211 LYS A N 1
ATOM 1706 C CA . LYS A 1 211 ? -14.978 20.857 5.828 1.00 93.06 211 LYS A CA 1
ATOM 1707 C C . LYS A 1 211 ? -15.182 19.361 6.055 1.00 93.06 211 LYS A C 1
ATOM 1709 O O . LYS A 1 211 ? -15.734 19.000 7.089 1.00 93.06 211 LYS A O 1
ATOM 1714 N N . GLU A 1 212 ? -14.726 18.506 5.141 1.00 89.12 212 GLU A N 1
ATOM 1715 C CA . GLU A 1 212 ? -14.828 17.052 5.291 1.00 89.12 212 GLU A CA 1
ATOM 1716 C C . GLU A 1 212 ? -13.755 16.496 6.227 1.00 89.12 212 GLU A C 1
ATOM 1718 O O . GLU A 1 212 ? -14.050 15.650 7.067 1.00 89.12 212 GLU A O 1
ATOM 1723 N N . TYR A 1 213 ? -12.504 16.955 6.103 1.00 91.31 213 TYR A N 1
ATOM 1724 C CA . TYR A 1 213 ? -11.391 16.328 6.820 1.00 91.31 213 TYR A CA 1
ATOM 1725 C C . TYR A 1 213 ? -10.965 17.068 8.094 1.00 91.31 213 TYR A C 1
ATOM 1727 O O . TYR A 1 213 ? -10.522 16.426 9.048 1.00 91.31 213 TYR A O 1
ATOM 1735 N N . LEU A 1 214 ? -11.086 18.401 8.161 1.00 92.69 214 LEU A N 1
ATOM 1736 C CA . LEU A 1 214 ? -10.600 19.162 9.319 1.00 92.69 214 LEU A CA 1
ATOM 1737 C C . LEU A 1 214 ? -11.321 18.821 10.630 1.00 92.69 214 LEU A C 1
ATOM 1739 O O . LEU A 1 214 ? -10.608 18.651 11.622 1.00 92.69 214 LEU A O 1
ATOM 1743 N N . PRO A 1 215 ? -12.664 18.681 10.687 1.00 94.19 215 PRO A N 1
ATOM 1744 C CA . PRO A 1 215 ? -13.342 18.354 11.942 1.00 94.19 215 PRO A CA 1
ATOM 1745 C C . PRO A 1 215 ? -12.858 17.023 12.526 1.00 94.19 215 PRO A C 1
ATOM 1747 O O . PRO A 1 215 ? -12.583 16.924 13.723 1.00 94.19 215 PRO A O 1
ATOM 1750 N N . PHE A 1 216 ? -12.668 16.017 11.667 1.00 93.62 216 PHE A N 1
ATOM 1751 C CA . PHE A 1 216 ? -12.136 14.728 12.088 1.00 93.62 216 PHE A CA 1
ATOM 1752 C C . PHE A 1 216 ? -10.698 14.852 12.600 1.00 93.62 216 PHE A C 1
ATOM 1754 O O . PHE A 1 216 ? -10.421 14.438 13.724 1.00 93.62 216 PHE A O 1
ATOM 1761 N N . LEU A 1 217 ? -9.796 15.495 11.848 1.00 93.44 217 LEU A N 1
ATOM 1762 C CA . LEU A 1 217 ? -8.400 15.661 12.274 1.00 93.44 217 LEU A CA 1
ATOM 1763 C C . LEU A 1 217 ? -8.257 16.471 13.570 1.00 93.44 217 LEU A C 1
ATOM 1765 O O . LEU A 1 217 ? -7.380 16.179 14.383 1.00 93.44 217 LEU A O 1
ATOM 1769 N N . GLN A 1 218 ? -9.124 17.460 13.797 1.00 92.50 218 GLN A N 1
ATOM 1770 C CA . GLN A 1 218 ? -9.174 18.203 15.057 1.00 92.50 218 GLN A CA 1
ATOM 1771 C C . GLN A 1 218 ? -9.576 17.294 16.221 1.00 92.50 218 GLN A C 1
ATOM 1773 O O . GLN A 1 218 ? -8.921 17.322 17.260 1.00 92.50 218 GLN A O 1
ATOM 1778 N N . SER A 1 219 ? -10.568 16.419 16.022 1.00 93.75 219 SER A N 1
ATOM 1779 C CA . SER A 1 219 ? -11.007 15.453 17.041 1.00 93.75 219 SER A CA 1
ATOM 1780 C C . SER A 1 219 ? -9.928 14.437 17.450 1.00 93.75 219 SER A C 1
ATOM 1782 O O . SER A 1 219 ? -10.047 13.803 18.498 1.00 93.75 219 SER A O 1
ATOM 1784 N N . LEU A 1 220 ? -8.883 14.275 16.629 1.00 94.94 220 LEU A N 1
ATOM 1785 C CA . LEU A 1 220 ? -7.761 13.367 16.866 1.00 94.94 220 LEU A CA 1
ATOM 1786 C C . LEU A 1 220 ? -6.609 14.011 17.648 1.00 94.94 220 LEU A C 1
ATOM 1788 O O . LEU A 1 220 ? -5.803 13.287 18.237 1.00 94.94 220 LEU A O 1
ATOM 1792 N N . ARG A 1 221 ? -6.494 15.346 17.636 1.00 88.19 221 ARG A N 1
ATOM 1793 C CA . ARG A 1 221 ? -5.305 16.071 18.116 1.00 88.19 221 ARG A CA 1
ATOM 1794 C C . ARG A 1 221 ? -5.044 15.867 19.606 1.00 88.19 221 ARG A C 1
ATOM 1796 O O . ARG A 1 221 ? -3.896 15.638 19.983 1.00 88.19 221 ARG A O 1
ATOM 1803 N N . ASP A 1 222 ? -6.105 15.902 20.403 1.00 88.44 222 ASP A N 1
ATOM 1804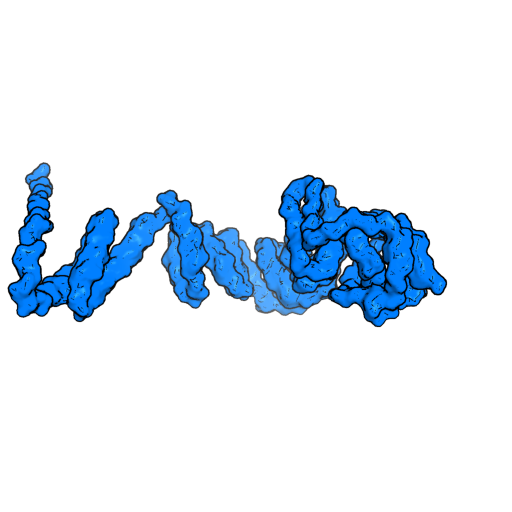 C CA . ASP A 1 222 ? -6.026 15.870 21.868 1.00 88.44 222 ASP A CA 1
ATOM 1805 C C . ASP A 1 222 ? -6.196 14.455 22.443 1.00 88.44 222 ASP A C 1
ATOM 1807 O O . ASP A 1 222 ? -6.169 14.260 23.654 1.00 88.44 222 ASP A O 1
ATOM 1811 N N . LEU A 1 223 ? -6.353 13.448 21.577 1.00 93.50 223 LEU A N 1
ATOM 1812 C CA . LEU A 1 223 ? -6.410 12.053 22.000 1.00 93.50 223 LEU A CA 1
ATOM 1813 C C . LEU A 1 223 ? -5.015 11.500 22.261 1.00 93.50 223 LEU A C 1
ATOM 1815 O O . LEU A 1 223 ? -4.062 11.798 21.528 1.00 93.50 223 LEU A O 1
ATOM 1819 N N . GLU A 1 224 ? -4.940 10.612 23.248 1.00 93.50 224 GLU A N 1
ATOM 1820 C CA . GLU A 1 224 ? -3.775 9.769 23.484 1.00 93.50 224 GLU A CA 1
ATOM 1821 C C . GLU A 1 224 ? -3.433 8.915 22.247 1.00 93.50 224 GLU A C 1
ATOM 1823 O O . GLU A 1 224 ? -4.325 8.589 21.456 1.00 93.50 224 GLU A O 1
ATOM 1828 N N . PRO A 1 225 ? -2.157 8.523 22.052 1.00 94.38 225 PRO A N 1
ATOM 1829 C CA . PRO A 1 225 ? -1.699 7.895 20.813 1.00 94.38 225 PRO A CA 1
ATOM 1830 C C . PRO A 1 225 ? -2.483 6.646 20.391 1.00 94.38 225 PRO A C 1
ATOM 1832 O O . PRO A 1 225 ? -2.857 6.540 19.226 1.00 94.38 225 PRO A O 1
ATOM 1835 N N . GLU A 1 226 ? -2.759 5.717 21.307 1.00 94.69 226 GLU A N 1
ATOM 1836 C CA . GLU A 1 226 ? -3.510 4.494 20.980 1.00 94.69 226 GLU A CA 1
ATOM 1837 C C . GLU A 1 226 ? -4.987 4.791 20.714 1.00 94.69 226 GLU A C 1
ATOM 1839 O O . GLU A 1 226 ? -5.567 4.263 19.769 1.00 94.69 226 GLU A O 1
ATOM 1844 N N . MET A 1 227 ? -5.578 5.732 21.452 1.00 95.06 227 MET A N 1
ATOM 1845 C CA . MET A 1 227 ? -6.962 6.141 21.223 1.00 95.06 227 MET A CA 1
ATOM 1846 C C . MET A 1 227 ? -7.153 6.875 19.895 1.00 95.06 227 MET A C 1
ATOM 1848 O O . MET A 1 227 ? -8.163 6.713 19.209 1.00 95.06 227 MET A O 1
ATOM 1852 N N . ARG A 1 228 ? -6.141 7.634 19.478 1.00 96.19 228 ARG A N 1
ATOM 1853 C CA . ARG A 1 228 ? -6.085 8.237 18.149 1.00 96.19 228 ARG A CA 1
ATOM 1854 C C . ARG A 1 228 ? -6.051 7.176 17.051 1.00 96.19 228 ARG A C 1
ATOM 1856 O O . ARG A 1 228 ? -6.812 7.292 16.096 1.00 96.19 228 ARG A O 1
ATOM 1863 N N . LYS A 1 229 ? -5.191 6.159 17.181 1.00 97.06 229 LYS A N 1
ATOM 1864 C CA . LYS A 1 229 ? -5.108 5.054 16.210 1.00 97.06 229 LYS A CA 1
ATOM 1865 C C . LYS A 1 229 ? -6.417 4.271 16.144 1.00 97.06 229 LYS A C 1
ATOM 1867 O O . LYS A 1 229 ? -6.896 4.030 15.045 1.00 97.06 229 LYS A O 1
ATOM 1872 N N . PHE A 1 230 ? -7.037 3.986 17.295 1.00 96.69 230 PHE A N 1
ATOM 1873 C CA . PHE A 1 230 ? -8.370 3.381 17.363 1.00 96.69 230 PHE A CA 1
ATOM 1874 C C . PHE A 1 230 ? -9.389 4.161 16.529 1.00 96.69 230 PHE A C 1
ATOM 1876 O O . PHE A 1 230 ? -9.988 3.583 15.632 1.00 96.69 230 PHE A O 1
ATOM 1883 N N . LYS A 1 231 ? -9.544 5.474 16.764 1.00 96.44 231 LYS A N 1
ATOM 1884 C CA . LYS A 1 231 ? -10.506 6.291 16.003 1.00 96.44 231 LYS A CA 1
ATOM 1885 C C . LYS A 1 231 ? -10.206 6.338 14.505 1.00 96.44 231 LYS A C 1
ATOM 1887 O O . LYS A 1 231 ? -11.130 6.392 13.701 1.00 96.44 231 LYS A O 1
ATOM 1892 N N . ILE A 1 232 ? -8.926 6.358 14.132 1.00 97.38 232 ILE A N 1
ATOM 1893 C CA . ILE A 1 232 ? -8.512 6.321 12.728 1.00 97.38 232 ILE A CA 1
ATOM 1894 C C . ILE A 1 232 ? -8.928 4.995 12.088 1.00 97.38 232 ILE A C 1
ATOM 1896 O O . ILE A 1 232 ? -9.583 5.007 11.051 1.00 97.38 232 ILE A O 1
ATOM 1900 N N . ASP A 1 233 ? -8.570 3.864 12.694 1.00 97.69 233 ASP A N 1
ATOM 1901 C CA . ASP A 1 233 ? -8.878 2.549 12.132 1.00 97.69 233 ASP A CA 1
ATOM 1902 C C . ASP A 1 233 ? -10.373 2.235 12.150 1.00 97.69 233 ASP A C 1
ATOM 1904 O O . ASP A 1 233 ? -10.865 1.621 11.208 1.00 97.69 233 ASP A O 1
ATOM 1908 N N . ASP A 1 234 ? -11.103 2.707 13.160 1.00 96.88 234 ASP A N 1
ATOM 1909 C CA . ASP A 1 234 ? -12.562 2.622 13.219 1.00 96.88 234 ASP A CA 1
ATOM 1910 C C . ASP A 1 234 ? -13.210 3.360 12.036 1.00 96.88 234 ASP A C 1
ATOM 1912 O O . ASP A 1 234 ? -14.012 2.778 11.305 1.00 96.88 234 ASP A O 1
ATOM 1916 N N . GLN A 1 235 ? -12.777 4.598 11.759 1.00 95.25 235 GLN A N 1
ATOM 1917 C CA . GLN A 1 235 ? -13.258 5.358 10.601 1.00 95.25 235 GLN A CA 1
ATOM 1918 C C . GLN A 1 235 ? -12.905 4.689 9.265 1.00 95.25 235 GLN A C 1
ATOM 1920 O O . GLN A 1 235 ? -13.679 4.767 8.311 1.00 95.25 235 GLN A O 1
ATOM 1925 N N . LEU A 1 236 ? -11.739 4.047 9.176 1.00 95.31 236 LEU A N 1
ATOM 1926 C CA . LEU A 1 236 ? -11.310 3.325 7.976 1.00 95.31 236 LEU A CA 1
ATOM 1927 C C . LEU A 1 236 ? -12.005 1.960 7.815 1.00 95.31 236 LEU A C 1
ATOM 1929 O O . LEU A 1 236 ? -11.822 1.315 6.785 1.00 95.31 236 LEU A O 1
ATOM 1933 N N . GLY A 1 237 ? -12.785 1.512 8.805 1.00 95.69 237 GLY A N 1
ATOM 1934 C CA . GLY A 1 237 ? -13.419 0.192 8.811 1.00 95.69 237 GLY A CA 1
ATOM 1935 C C . GLY A 1 237 ? -12.464 -0.963 9.139 1.00 95.69 237 GLY A C 1
ATOM 1936 O O . GLY A 1 237 ? -12.820 -2.129 8.977 1.00 95.69 237 GLY A O 1
ATOM 1937 N N . ASN A 1 238 ? -11.255 -0.672 9.623 1.00 95.50 238 ASN A N 1
ATOM 1938 C CA . ASN A 1 238 ? -10.253 -1.658 10.028 1.00 95.50 238 ASN A CA 1
ATOM 1939 C C . ASN A 1 238 ? -10.530 -2.165 11.455 1.00 95.50 238 ASN A C 1
ATOM 1941 O O . ASN A 1 238 ? -9.672 -2.067 12.337 1.00 95.50 238 ASN A O 1
ATOM 1945 N N . TYR A 1 239 ? -11.723 -2.712 11.702 1.00 96.12 239 TYR A N 1
ATOM 1946 C CA . TYR A 1 239 ? -12.213 -3.013 13.054 1.00 96.12 239 TYR A CA 1
ATOM 1947 C C . TYR A 1 239 ? -11.278 -3.939 13.859 1.00 96.12 239 TYR A C 1
ATOM 1949 O O . TYR A 1 239 ? -11.063 -3.716 15.052 1.00 96.12 239 TYR A O 1
ATOM 1957 N N . SER A 1 240 ? -10.632 -4.917 13.208 1.00 94.19 240 SER A N 1
ATOM 1958 C CA . SER A 1 240 ? -9.641 -5.803 13.847 1.00 94.19 240 SER A CA 1
ATOM 1959 C C . SER A 1 240 ? -8.385 -5.061 14.339 1.00 94.19 240 SER A C 1
ATOM 1961 O O . SER A 1 240 ? -7.794 -5.452 15.344 1.00 94.19 240 SER A O 1
ATOM 1963 N N . LEU A 1 241 ? -7.952 -3.990 13.662 1.00 95.00 241 LEU A N 1
ATOM 1964 C CA . LEU A 1 241 ? -6.854 -3.134 14.139 1.00 95.00 241 LEU A CA 1
ATOM 1965 C C . LEU A 1 241 ? -7.346 -2.137 15.187 1.00 95.00 241 LEU A C 1
ATOM 1967 O O . LEU A 1 241 ? -6.679 -1.943 16.204 1.00 95.00 241 LEU A O 1
ATOM 1971 N N . ALA A 1 242 ? -8.535 -1.571 14.983 1.00 96.19 242 ALA A N 1
ATOM 1972 C CA . ALA A 1 242 ? -9.154 -0.655 15.927 1.00 96.19 242 ALA A CA 1
ATOM 1973 C C . ALA A 1 242 ? -9.263 -1.303 17.318 1.00 96.19 242 ALA A C 1
ATOM 1975 O O . ALA A 1 242 ? -8.744 -0.759 18.292 1.00 96.19 242 ALA A O 1
ATOM 1976 N N . VAL A 1 243 ? -9.823 -2.514 17.421 1.00 93.38 243 VAL A N 1
ATOM 1977 C CA . VAL A 1 243 ? -9.979 -3.201 18.715 1.00 93.38 243 VAL A CA 1
ATOM 1978 C C . VAL A 1 243 ? -8.635 -3.473 19.407 1.00 93.38 243 VAL A C 1
ATOM 1980 O O . VAL A 1 243 ? -8.544 -3.388 20.633 1.00 93.38 243 VAL A O 1
ATOM 1983 N N . ARG A 1 244 ? -7.564 -3.715 18.636 1.00 92.62 244 ARG A N 1
ATOM 1984 C CA . ARG A 1 244 ? -6.199 -3.861 19.169 1.00 92.62 244 ARG A CA 1
ATOM 1985 C C . ARG A 1 244 ? -5.707 -2.563 19.793 1.00 92.62 244 ARG A C 1
ATOM 1987 O O . ARG A 1 244 ? -5.246 -2.587 20.933 1.00 92.62 244 ARG A O 1
ATOM 1994 N N . HIS A 1 245 ? -5.871 -1.439 19.104 1.00 94.81 245 HIS A N 1
ATOM 1995 C CA . HIS A 1 245 ? -5.532 -0.121 19.641 1.00 94.81 245 HIS A CA 1
ATOM 1996 C C . HIS A 1 245 ? -6.379 0.250 20.862 1.00 94.81 245 HIS A C 1
ATOM 1998 O O . HIS A 1 245 ? -5.845 0.744 21.852 1.00 94.81 245 HIS A O 1
ATOM 2004 N N . LEU A 1 246 ? -7.676 -0.067 20.848 1.00 92.69 246 LEU A N 1
ATOM 2005 C CA . LEU A 1 246 ? -8.563 0.145 21.994 1.00 92.69 246 LEU A CA 1
ATOM 2006 C C . LEU A 1 246 ? -8.102 -0.654 23.220 1.00 92.69 246 LEU A C 1
ATOM 2008 O O . LEU A 1 246 ? -8.040 -0.111 24.319 1.00 92.69 246 LEU A O 1
ATOM 2012 N N . SER A 1 247 ? -7.710 -1.916 23.026 1.00 88.81 247 SER A N 1
ATOM 2013 C CA . SER A 1 247 ? -7.172 -2.758 24.102 1.00 88.81 247 SER A CA 1
ATOM 2014 C C . SER A 1 247 ? -5.824 -2.262 24.642 1.00 88.81 247 SER A C 1
ATOM 2016 O O . SER A 1 247 ? -5.516 -2.463 25.816 1.00 88.81 247 SER A O 1
ATOM 2018 N N . ALA A 1 248 ? -5.025 -1.601 23.797 1.00 89.69 248 ALA A N 1
ATOM 2019 C CA . ALA A 1 248 ? -3.721 -1.056 24.155 1.00 89.69 248 ALA A CA 1
ATOM 2020 C C . ALA A 1 248 ? -3.812 0.313 24.851 1.00 89.69 248 ALA A C 1
ATOM 2022 O O . ALA A 1 248 ? -2.868 0.698 25.540 1.00 89.69 248 ALA A O 1
ATOM 2023 N N . ALA A 1 249 ? -4.930 1.031 24.698 1.00 87.38 249 ALA A N 1
ATOM 2024 C CA . ALA A 1 249 ? -5.130 2.365 25.260 1.00 87.38 249 ALA A CA 1
ATOM 2025 C C . ALA A 1 249 ? -5.257 2.389 26.794 1.00 87.38 249 ALA A C 1
ATOM 2027 O O . ALA A 1 249 ? -5.075 3.439 27.397 1.00 87.38 249 ALA A O 1
ATOM 2028 N N . GLY A 1 250 ? -5.542 1.258 27.441 1.00 78.25 250 GLY A N 1
ATOM 2029 C CA . GLY A 1 250 ? -5.572 1.164 28.901 1.00 78.25 250 GLY A CA 1
ATOM 2030 C C . GLY A 1 250 ? -6.424 0.006 29.403 1.00 78.25 250 GLY A C 1
ATOM 2031 O O . GLY A 1 250 ? -7.300 -0.492 28.699 1.00 78.25 250 GLY A O 1
ATOM 2032 N N . GLU A 1 251 ? -6.179 -0.428 30.640 1.00 68.00 251 GLU A N 1
ATOM 2033 C CA . GLU A 1 251 ? -6.914 -1.554 31.238 1.00 68.00 251 GLU A CA 1
ATOM 2034 C C . GLU A 1 251 ? -8.376 -1.203 31.554 1.00 68.00 251 GLU A C 1
ATOM 2036 O O . GLU A 1 251 ? -9.254 -2.061 31.445 1.00 68.00 251 GLU A O 1
ATOM 2041 N N . ASP A 1 252 ? -8.658 0.074 31.822 1.00 77.00 252 ASP A N 1
ATOM 2042 C CA . ASP A 1 252 ? -10.009 0.584 32.087 1.00 77.00 252 ASP A CA 1
ATOM 2043 C C . ASP A 1 252 ? -10.934 0.513 30.860 1.00 77.00 252 ASP A C 1
ATOM 2045 O O . ASP A 1 252 ? -12.150 0.648 30.982 1.00 77.00 252 ASP A O 1
ATOM 2049 N N . GLN A 1 253 ? -10.381 0.260 29.668 1.00 81.38 253 GLN A N 1
ATOM 2050 C CA . GLN A 1 253 ? -11.140 0.158 28.421 1.00 81.38 253 GLN A CA 1
ATOM 2051 C C . GLN A 1 253 ? -11.706 -1.245 28.167 1.00 81.38 253 GLN A C 1
ATOM 2053 O O . GLN A 1 253 ? -12.339 -1.459 27.137 1.00 81.38 253 GLN A O 1
ATOM 2058 N N . PHE A 1 254 ? -11.509 -2.222 29.061 1.00 82.62 254 PHE A N 1
ATOM 2059 C CA . PHE A 1 254 ? -11.925 -3.609 28.810 1.00 82.62 254 PHE A CA 1
ATOM 2060 C C . PHE A 1 254 ? -13.420 -3.752 28.479 1.00 82.62 254 PHE A C 1
ATOM 2062 O O . PHE A 1 254 ? -13.775 -4.465 27.539 1.00 82.62 254 PHE A O 1
ATOM 2069 N N . ASP A 1 255 ? -14.291 -3.045 29.201 1.00 83.56 255 ASP A N 1
ATOM 2070 C CA . ASP A 1 255 ? -15.734 -3.094 28.946 1.00 83.56 255 ASP A CA 1
ATOM 2071 C C . ASP A 1 255 ? -16.072 -2.466 27.576 1.00 83.56 255 ASP A C 1
ATOM 2073 O O . ASP A 1 255 ? -16.909 -2.987 26.834 1.00 83.56 255 ASP A O 1
ATOM 2077 N N . ALA A 1 256 ? -15.350 -1.412 27.172 1.00 88.19 256 ALA A N 1
ATOM 2078 C CA . ALA A 1 256 ? -15.453 -0.835 25.832 1.00 88.19 256 ALA A CA 1
ATOM 2079 C C . ALA A 1 256 ? -14.959 -1.809 24.748 1.00 88.19 256 ALA A C 1
ATOM 2081 O O . ALA A 1 256 ? -15.615 -1.955 23.718 1.00 88.19 256 ALA A O 1
ATOM 2082 N N . VAL A 1 257 ? -13.861 -2.533 24.993 1.00 87.69 257 VAL A N 1
ATOM 2083 C CA . VAL A 1 257 ? -13.348 -3.582 24.097 1.00 87.69 257 VAL A CA 1
ATOM 2084 C C . VAL A 1 257 ? -14.368 -4.703 23.928 1.00 87.69 257 VAL A C 1
ATOM 2086 O O . VAL A 1 257 ? -14.589 -5.146 22.803 1.00 87.69 257 VAL A O 1
ATOM 2089 N N . LEU A 1 258 ? -15.016 -5.156 25.005 1.00 83.81 258 LEU A N 1
ATOM 2090 C CA . LEU A 1 258 ? -16.030 -6.212 24.943 1.00 83.81 258 LEU A CA 1
ATOM 2091 C C . LEU A 1 258 ? -17.255 -5.772 24.128 1.00 83.81 258 LEU A C 1
ATOM 2093 O O . LEU A 1 258 ? -17.724 -6.516 23.261 1.00 83.81 258 LEU A O 1
ATOM 2097 N N . ASN A 1 259 ? -17.734 -4.549 24.361 1.00 88.25 259 ASN A N 1
ATOM 2098 C CA . ASN A 1 259 ? -18.842 -3.970 23.604 1.00 88.25 259 ASN A CA 1
ATOM 2099 C C . ASN A 1 259 ? -18.487 -3.825 22.120 1.00 88.25 259 ASN A C 1
ATOM 2101 O O . ASN A 1 259 ? -19.261 -4.240 21.262 1.00 88.25 259 ASN A O 1
ATOM 2105 N N . TYR A 1 260 ? -17.297 -3.307 21.815 1.00 91.50 260 TYR A N 1
ATOM 2106 C CA . TYR A 1 260 ? -16.819 -3.136 20.444 1.00 91.50 260 TYR A CA 1
ATOM 2107 C C . TYR A 1 260 ? -16.618 -4.481 19.728 1.00 91.50 260 TYR A C 1
ATOM 2109 O O . TYR A 1 260 ? -17.028 -4.657 18.584 1.00 91.50 260 TYR A O 1
ATOM 2117 N N . THR A 1 261 ? -16.064 -5.471 20.431 1.00 87.25 261 THR A N 1
ATOM 2118 C CA . THR A 1 261 ? -15.916 -6.849 19.939 1.00 87.25 261 THR A CA 1
ATOM 2119 C C . THR A 1 261 ? -17.268 -7.452 19.587 1.00 87.25 261 THR A C 1
ATOM 2121 O O . THR A 1 261 ? -17.400 -8.084 18.545 1.00 87.25 261 THR A O 1
ATOM 2124 N N . THR A 1 262 ? -18.275 -7.239 20.436 1.00 84.38 262 THR A N 1
ATOM 2125 C CA . THR A 1 262 ? -19.640 -7.726 20.200 1.00 84.38 262 THR A CA 1
ATOM 2126 C C . THR A 1 262 ? -20.275 -7.016 19.008 1.00 84.38 262 THR A C 1
ATOM 2128 O O . THR A 1 262 ? -20.844 -7.671 18.140 1.00 84.38 262 THR A O 1
ATOM 2131 N N . LEU A 1 263 ? -20.124 -5.691 18.926 1.00 91.25 263 LEU A N 1
ATOM 2132 C CA . LEU A 1 263 ? -20.656 -4.870 17.838 1.00 91.25 263 LEU A CA 1
ATOM 2133 C C . LEU A 1 263 ? -20.119 -5.302 16.464 1.00 91.25 263 LEU A C 1
ATOM 2135 O O . LEU A 1 263 ? -20.883 -5.373 15.505 1.00 91.25 263 LEU A O 1
ATOM 2139 N N . HIS A 1 264 ? -18.826 -5.624 16.378 1.00 90.69 264 HIS A N 1
ATOM 2140 C CA . HIS A 1 264 ? -18.149 -5.974 15.124 1.00 90.69 264 HIS A CA 1
ATOM 2141 C C . HIS A 1 264 ? -17.856 -7.476 14.965 1.00 90.69 264 HIS A C 1
ATOM 2143 O O . HIS A 1 264 ? -17.197 -7.873 14.009 1.00 90.69 264 HIS A O 1
ATOM 2149 N N . SER A 1 265 ? -18.353 -8.323 15.875 1.00 88.06 265 SER A N 1
ATOM 2150 C CA . SER A 1 265 ? -18.146 -9.784 15.880 1.00 88.06 265 SER A CA 1
ATOM 2151 C C . SER A 1 265 ? -16.669 -10.243 15.869 1.00 88.06 265 SER A C 1
ATOM 2153 O O . SER A 1 265 ? -16.336 -11.265 15.274 1.00 88.06 265 SER A O 1
ATOM 2155 N N . LEU A 1 266 ? -15.774 -9.524 16.559 1.00 85.31 266 LEU A N 1
ATOM 2156 C CA . LEU A 1 266 ? -14.305 -9.718 16.538 1.00 85.31 266 LEU A CA 1
ATOM 2157 C C . LEU A 1 266 ? -13.787 -10.711 17.598 1.00 85.31 266 LEU A C 1
ATOM 2159 O O . LEU A 1 266 ? -12.769 -10.486 18.261 1.00 85.31 266 LEU A O 1
ATOM 2163 N N . TYR A 1 267 ? -14.536 -11.783 17.853 1.00 78.81 267 TYR A N 1
ATOM 2164 C CA . TYR A 1 267 ? -14.290 -12.662 19.002 1.00 78.81 267 TYR A CA 1
ATOM 2165 C C . TYR A 1 267 ? -12.933 -13.376 18.944 1.00 78.81 267 TYR A C 1
ATOM 2167 O O . TYR A 1 267 ? -12.308 -13.580 19.984 1.00 78.81 267 TYR A O 1
ATOM 2175 N N . ALA A 1 268 ? -12.465 -13.734 17.744 1.00 79.44 268 ALA A N 1
ATOM 2176 C CA . ALA A 1 268 ? -11.186 -14.414 17.556 1.00 79.44 268 ALA A CA 1
ATOM 2177 C C . ALA A 1 268 ? -10.010 -13.500 17.928 1.00 79.44 268 ALA A C 1
ATOM 2179 O O . ALA A 1 268 ? -9.132 -13.899 18.692 1.00 79.44 268 ALA A O 1
ATOM 2180 N N . GLU A 1 269 ? -10.026 -12.254 17.456 1.00 81.62 269 GLU A N 1
ATOM 2181 C CA . GLU A 1 269 ? -9.020 -11.246 17.779 1.00 81.62 269 GLU A CA 1
ATOM 2182 C C . GLU A 1 269 ? -9.039 -10.895 19.263 1.00 81.62 269 GLU A C 1
ATOM 2184 O O . GLU A 1 269 ? -7.983 -10.791 19.885 1.00 81.62 269 GLU A O 1
ATOM 2189 N N . ALA A 1 270 ? -10.227 -10.755 19.854 1.00 78.25 270 ALA A N 1
ATOM 2190 C CA . ALA A 1 270 ? -10.359 -10.537 21.287 1.00 78.25 270 ALA A CA 1
ATOM 2191 C C . ALA A 1 270 ? -9.755 -11.693 22.097 1.00 78.25 270 ALA A C 1
ATOM 2193 O O . ALA A 1 270 ? -9.056 -11.455 23.080 1.00 78.25 270 ALA A O 1
ATOM 2194 N N . LEU A 1 271 ? -9.972 -12.944 21.687 1.00 75.88 271 LEU A N 1
ATOM 2195 C CA . LEU A 1 271 ? -9.397 -14.093 22.377 1.00 75.88 271 LEU A CA 1
ATOM 2196 C C . LEU A 1 271 ? -7.868 -14.133 22.236 1.00 75.88 271 LEU A C 1
ATOM 2198 O O . LEU A 1 271 ? -7.174 -14.305 23.235 1.00 75.88 271 LEU A O 1
ATOM 2202 N N . ASP A 1 272 ? -7.338 -13.909 21.032 1.00 79.12 272 ASP A N 1
ATOM 2203 C CA . ASP A 1 272 ? -5.895 -13.848 20.754 1.00 79.12 272 ASP A CA 1
ATOM 2204 C C . ASP A 1 272 ? -5.190 -12.812 21.645 1.00 79.12 272 ASP A C 1
ATOM 2206 O O . ASP A 1 272 ? -4.270 -13.150 22.391 1.00 79.12 272 ASP A O 1
ATOM 2210 N N . MET A 1 273 ? -5.713 -11.581 21.690 1.00 77.00 273 MET A N 1
ATOM 2211 C CA . MET A 1 273 ? -5.154 -10.486 22.498 1.00 77.00 273 MET A CA 1
ATOM 2212 C C . MET A 1 273 ? -5.036 -10.805 23.993 1.00 77.00 273 MET A C 1
ATOM 2214 O O . MET A 1 273 ? -4.213 -10.220 24.701 1.00 77.00 273 MET A O 1
ATOM 2218 N N . TYR A 1 274 ? -5.880 -11.701 24.496 1.00 72.75 274 TYR A N 1
ATOM 2219 C CA . TYR A 1 274 ? -6.079 -11.878 25.924 1.00 72.75 274 TYR A CA 1
ATOM 2220 C C . TYR A 1 274 ? -5.834 -13.297 26.440 1.00 72.75 274 TYR A C 1
ATOM 2222 O O . TYR A 1 274 ? -5.797 -13.495 27.652 1.00 72.75 274 TYR A O 1
ATOM 2230 N N . SER A 1 275 ? -5.595 -14.252 25.545 1.00 68.31 275 SER A N 1
ATOM 2231 C CA . SER A 1 275 ? -5.210 -15.629 25.862 1.00 68.31 275 SER A CA 1
ATOM 2232 C C . SER A 1 275 ? -3.782 -15.748 26.420 1.00 68.31 275 SER A C 1
ATOM 2234 O O . SER A 1 275 ? -3.527 -16.606 27.261 1.00 68.31 275 SER A O 1
ATOM 2236 N N . GLY A 1 276 ? -2.857 -14.872 26.007 1.00 56.62 276 GLY A N 1
ATOM 2237 C CA . GLY A 1 276 ? -1.436 -14.929 26.387 1.00 56.62 276 GLY A CA 1
ATOM 2238 C C . GLY A 1 276 ? -1.017 -14.060 27.581 1.00 56.62 276 GLY A C 1
ATOM 2239 O O . GLY A 1 276 ? 0.159 -14.042 27.938 1.00 56.62 276 GLY A O 1
ATOM 2240 N 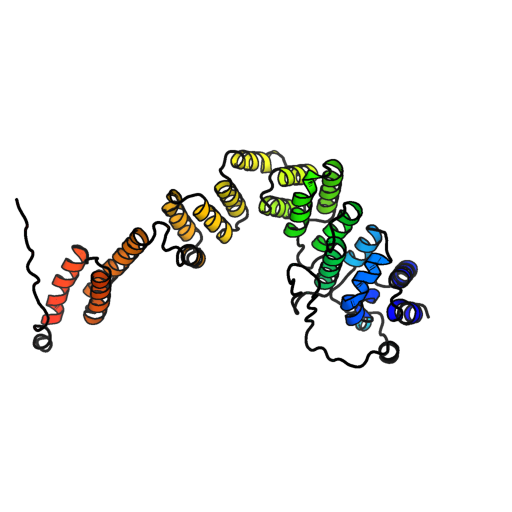N . ASN A 1 277 ? -1.936 -13.310 28.196 1.00 53.91 277 ASN A N 1
ATOM 2241 C CA . ASN A 1 277 ? -1.592 -12.238 29.135 1.00 53.91 277 ASN A CA 1
ATOM 2242 C C . ASN A 1 277 ? -1.958 -12.603 30.587 1.00 53.91 277 ASN A C 1
ATOM 2244 O O . ASN A 1 277 ? -2.945 -12.118 31.138 1.00 53.91 277 ASN A O 1
ATOM 2248 N N . SER A 1 278 ? -1.162 -13.469 31.230 1.00 49.88 278 SER A N 1
ATOM 2249 C CA . SER A 1 278 ? -1.408 -13.911 32.618 1.00 49.88 278 SER A CA 1
ATOM 2250 C C . SER A 1 278 ? -1.160 -12.827 33.679 1.00 49.88 278 SER A C 1
ATOM 2252 O O . SER A 1 278 ? -1.490 -13.035 34.843 1.00 49.88 278 SER A O 1
ATOM 2254 N N . ALA A 1 279 ? -0.568 -11.688 33.300 1.00 51.47 279 ALA A N 1
ATOM 2255 C CA . ALA A 1 279 ? -0.149 -10.624 34.216 1.00 51.47 279 ALA A CA 1
ATOM 2256 C C . ALA A 1 279 ? -0.997 -9.340 34.133 1.00 51.47 279 ALA A C 1
ATOM 2258 O O . ALA A 1 279 ? -0.792 -8.434 34.934 1.00 51.47 279 ALA A O 1
ATOM 2259 N N . LYS A 1 280 ? -1.961 -9.257 33.208 1.00 49.38 280 LYS A N 1
ATOM 2260 C CA . LYS A 1 280 ? -2.879 -8.115 33.085 1.00 49.38 280 LYS A CA 1
ATOM 2261 C C . LYS A 1 280 ? -4.306 -8.558 33.372 1.00 49.38 280 LYS A C 1
ATOM 2263 O O . LYS A 1 280 ? -5.044 -8.927 32.468 1.00 49.38 280 LYS A O 1
ATOM 2268 N N . THR A 1 281 ? -4.648 -8.608 34.656 1.00 50.09 281 THR A N 1
ATOM 2269 C CA . THR A 1 281 ? -6.005 -8.352 35.182 1.00 50.09 281 THR A CA 1
ATOM 2270 C C . THR A 1 281 ? -7.169 -9.070 34.480 1.00 50.09 281 THR A C 1
ATOM 2272 O O . THR A 1 281 ? -8.261 -8.526 34.321 1.00 50.09 281 THR A O 1
ATOM 2275 N N . LYS A 1 282 ? -6.947 -10.322 34.061 1.00 52.84 282 LYS A N 1
ATOM 2276 C CA . LYS A 1 282 ? -7.927 -11.107 33.300 1.00 52.84 282 LYS A CA 1
ATOM 2277 C C . LYS A 1 282 ? -8.323 -12.441 33.869 1.00 52.84 282 LYS A C 1
ATOM 2279 O O . LYS A 1 282 ? -9.377 -12.929 33.481 1.00 52.84 282 LYS A O 1
ATOM 2284 N N . VAL A 1 283 ? -7.568 -12.995 34.812 1.00 53.94 283 VAL A N 1
ATOM 2285 C CA . VAL A 1 283 ? -7.988 -14.246 35.446 1.00 53.94 283 VAL A CA 1
ATOM 2286 C C . VAL A 1 283 ? -9.334 -14.040 36.130 1.00 53.94 283 VAL A C 1
ATOM 2288 O O . VAL A 1 283 ? -10.224 -14.828 35.877 1.00 53.94 283 VAL A O 1
ATOM 2291 N N . ASP A 1 284 ? -9.552 -12.953 36.874 1.00 54.75 284 ASP A N 1
ATOM 2292 C CA . ASP A 1 284 ? -10.780 -12.825 37.669 1.00 54.75 284 ASP A CA 1
ATOM 2293 C C . ASP A 1 284 ? -12.022 -12.425 36.863 1.00 54.75 284 ASP A C 1
ATOM 2295 O O . ASP A 1 284 ? -13.074 -13.012 37.087 1.00 54.75 284 ASP A O 1
ATOM 2299 N N . ARG A 1 285 ? -11.937 -11.510 35.882 1.00 58.62 285 ARG A N 1
ATOM 2300 C CA . ARG A 1 285 ? -13.106 -11.165 35.042 1.00 58.62 285 ARG A CA 1
ATOM 2301 C C . ARG A 1 285 ? -13.414 -12.226 33.982 1.00 58.62 285 ARG A C 1
ATOM 2303 O O . ARG A 1 285 ? -14.583 -12.518 33.755 1.00 58.62 285 ARG A O 1
ATOM 2310 N N . VAL A 1 286 ? -12.404 -12.849 33.361 1.00 61.12 286 VAL A N 1
ATOM 2311 C CA . VAL A 1 286 ? -12.642 -13.995 32.458 1.00 61.12 286 VAL A CA 1
ATOM 2312 C C . VAL A 1 286 ? -13.151 -15.191 33.259 1.00 61.12 286 VAL A C 1
ATOM 2314 O O . VAL A 1 286 ? -14.089 -15.843 32.813 1.00 61.12 286 VAL A O 1
ATOM 2317 N N . ARG A 1 287 ? -12.627 -15.424 34.474 1.00 63.97 287 ARG A N 1
ATOM 2318 C CA . ARG A 1 287 ? -13.198 -16.399 35.415 1.00 63.97 287 ARG A CA 1
ATOM 2319 C C . ARG A 1 287 ? -14.646 -16.050 35.729 1.00 63.97 287 ARG A C 1
ATOM 2321 O O . ARG A 1 287 ? -15.467 -16.928 35.571 1.00 63.97 287 ARG A O 1
ATOM 2328 N N . GLN A 1 288 ? -14.991 -14.805 36.064 1.00 67.88 288 GLN A N 1
ATOM 2329 C CA . GLN A 1 288 ? -16.384 -14.398 36.320 1.00 67.88 288 GLN A CA 1
ATOM 2330 C C . GLN A 1 288 ? -17.311 -14.639 35.117 1.00 67.88 288 GLN A C 1
ATOM 2332 O O . GLN A 1 288 ? -18.432 -15.111 35.300 1.00 67.88 288 GLN A O 1
ATOM 2337 N N . ILE A 1 289 ? -16.857 -14.350 33.892 1.00 74.25 289 ILE A N 1
ATOM 2338 C CA . ILE A 1 289 ? -17.624 -14.637 32.669 1.00 74.25 289 ILE A CA 1
ATOM 2339 C C . ILE A 1 289 ? -17.802 -16.150 32.500 1.00 74.25 289 ILE A C 1
ATOM 2341 O O . ILE A 1 289 ? -18.921 -16.604 32.274 1.00 74.25 289 ILE A O 1
ATOM 2345 N N . TRP A 1 290 ? -16.733 -16.932 32.663 1.00 73.81 290 TRP A N 1
ATOM 2346 C CA . TRP A 1 290 ? -16.784 -18.393 32.585 1.00 73.81 290 TRP A CA 1
ATOM 2347 C C . TRP A 1 290 ? -17.698 -18.991 33.659 1.00 73.81 290 TRP A C 1
ATOM 2349 O O . TRP A 1 290 ? -18.561 -19.799 33.345 1.00 73.81 290 TRP A O 1
ATOM 2359 N N . THR A 1 291 ? -17.595 -18.518 34.904 1.00 81.31 291 THR A N 1
ATOM 2360 C CA . THR A 1 291 ? -18.477 -18.881 36.020 1.00 81.31 291 THR A CA 1
ATOM 2361 C C . THR A 1 291 ? -19.938 -18.663 35.641 1.00 81.31 291 THR A C 1
ATOM 2363 O O . THR A 1 291 ? -20.762 -19.530 35.894 1.00 81.31 291 THR A O 1
ATOM 2366 N N . ARG A 1 292 ? -20.263 -17.543 34.988 1.00 80.94 292 ARG A N 1
ATOM 2367 C CA . ARG A 1 292 ? -21.633 -17.222 34.573 1.00 80.94 292 ARG A CA 1
ATOM 2368 C C . ARG A 1 292 ? -22.132 -18.092 33.415 1.00 80.94 292 ARG A C 1
ATOM 2370 O O . ARG A 1 292 ? -23.313 -18.419 33.387 1.00 80.94 292 ARG A O 1
ATOM 2377 N N . VAL A 1 293 ? -21.263 -18.477 32.481 1.00 80.31 293 VAL A N 1
ATOM 2378 C CA . VAL A 1 293 ? -21.609 -19.431 31.410 1.00 80.31 293 VAL A CA 1
ATOM 2379 C C . VAL A 1 293 ? -21.891 -20.811 31.996 1.00 80.31 293 VAL A C 1
ATOM 2381 O O . VAL A 1 293 ? -22.937 -21.387 31.715 1.00 80.31 293 VAL A O 1
ATOM 2384 N N . GLU A 1 294 ? -20.994 -21.309 32.845 1.00 85.06 294 GLU A N 1
ATOM 2385 C CA . GLU A 1 294 ? -21.151 -22.594 33.532 1.00 85.06 294 GLU A CA 1
ATOM 2386 C C . GLU A 1 294 ? -22.428 -22.629 34.384 1.00 85.06 294 GLU A C 1
ATOM 2388 O O . GLU A 1 294 ? -23.161 -23.615 34.375 1.00 85.06 294 GLU A O 1
ATOM 2393 N N . ASP A 1 295 ? -22.747 -21.528 35.064 1.00 83.88 295 ASP A N 1
ATOM 2394 C CA . ASP A 1 295 ? -23.953 -21.407 35.883 1.00 83.88 295 ASP A CA 1
ATOM 2395 C C . ASP A 1 295 ? -25.245 -21.501 35.056 1.00 83.88 295 ASP A C 1
ATOM 2397 O O . ASP A 1 295 ? -26.156 -22.262 35.387 1.00 83.88 295 ASP A O 1
ATOM 2401 N N . ILE A 1 296 ? -25.296 -20.797 33.920 1.00 85.94 296 ILE A N 1
ATOM 2402 C CA . ILE A 1 296 ? -26.423 -20.867 32.979 1.00 85.94 296 ILE A CA 1
ATOM 2403 C C . ILE A 1 296 ? -26.546 -22.273 32.381 1.00 85.94 296 ILE A C 1
ATOM 2405 O O . ILE A 1 296 ? -27.662 -22.767 32.213 1.00 85.94 296 ILE A O 1
ATOM 2409 N N . MET A 1 297 ? -25.423 -22.937 32.089 1.00 86.81 297 MET A N 1
ATOM 2410 C CA . MET A 1 297 ? -25.425 -24.316 31.596 1.00 86.81 297 MET A CA 1
ATOM 2411 C C . MET A 1 297 ? -26.000 -25.289 32.625 1.00 86.81 297 MET A C 1
ATOM 2413 O O . MET A 1 297 ? -26.810 -26.136 32.254 1.00 86.81 297 MET A O 1
ATOM 2417 N N . ILE A 1 298 ? -25.660 -25.147 33.911 1.00 85.38 298 ILE A N 1
ATOM 2418 C CA . ILE A 1 298 ? -26.256 -25.957 34.986 1.00 85.38 298 ILE A CA 1
ATOM 2419 C C . ILE A 1 298 ? -27.771 -25.763 35.028 1.00 85.38 298 ILE A C 1
ATOM 2421 O O . ILE A 1 298 ? -28.506 -26.747 35.068 1.00 85.38 298 ILE A O 1
ATOM 2425 N N . ILE A 1 299 ? -28.240 -24.513 34.981 1.00 84.75 299 ILE A N 1
ATOM 2426 C CA . ILE A 1 299 ? -29.674 -24.202 34.984 1.00 84.75 299 ILE A CA 1
ATOM 2427 C C . ILE A 1 299 ? -30.359 -24.859 33.779 1.00 84.75 299 ILE A C 1
ATOM 2429 O O . ILE A 1 299 ? -31.337 -25.585 33.944 1.00 84.75 299 ILE A O 1
ATOM 2433 N N . ALA A 1 300 ? -29.834 -24.650 32.570 1.00 83.06 300 ALA A N 1
ATOM 2434 C CA . ALA A 1 300 ? -30.421 -25.182 31.342 1.00 83.06 300 ALA A CA 1
ATOM 2435 C C . ALA A 1 300 ? -30.464 -26.719 31.333 1.00 83.06 300 ALA A C 1
ATOM 2437 O O . ALA A 1 300 ? -31.490 -27.307 30.996 1.00 83.06 300 ALA A O 1
ATOM 2438 N N . LEU A 1 301 ? -29.378 -27.380 31.740 1.00 85.56 301 LEU A N 1
ATOM 2439 C CA . LEU A 1 301 ? -29.305 -28.841 31.790 1.00 85.56 301 LEU A CA 1
ATOM 2440 C C . LEU A 1 301 ? -30.217 -29.431 32.871 1.00 85.56 301 LEU A C 1
ATOM 2442 O O . LEU A 1 301 ? -30.769 -30.510 32.656 1.00 85.56 301 LEU A O 1
ATOM 2446 N N . ALA A 1 302 ? -30.430 -28.717 33.984 1.00 87.06 302 ALA A N 1
ATOM 2447 C CA . ALA A 1 302 ? -31.387 -29.116 35.014 1.00 87.06 302 ALA A CA 1
ATOM 2448 C C . ALA A 1 302 ? -32.812 -29.147 34.447 1.00 87.06 302 ALA A C 1
ATOM 2450 O O . ALA A 1 302 ? -33.484 -30.168 34.564 1.00 87.06 302 ALA A O 1
ATOM 2451 N N . TYR A 1 303 ? -33.231 -28.084 33.751 1.00 84.88 303 TYR A N 1
ATOM 2452 C CA . TYR A 1 303 ? -34.537 -28.032 33.080 1.00 84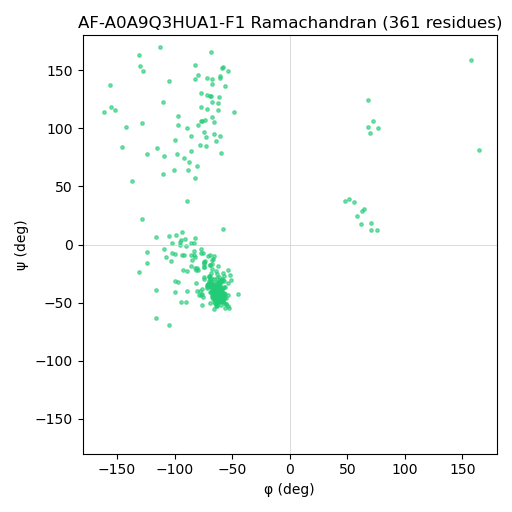.88 303 TYR A CA 1
ATOM 2453 C C . TYR A 1 303 ? -34.692 -29.085 31.972 1.00 84.88 303 TYR A C 1
ATOM 2455 O O . TYR A 1 303 ? -35.802 -29.539 31.703 1.00 84.88 303 TYR A O 1
ATOM 2463 N N . CYS A 1 304 ? -33.594 -29.491 31.332 1.00 85.50 304 CYS A N 1
ATOM 2464 C CA . CYS A 1 304 ? -33.591 -30.553 30.325 1.00 85.50 304 CYS A CA 1
ATOM 2465 C C . CYS A 1 304 ? -33.525 -31.977 30.915 1.00 85.50 304 CYS A C 1
ATOM 2467 O O . CYS A 1 304 ? -33.578 -32.938 30.149 1.00 85.50 304 CYS A O 1
ATOM 2469 N N . GLY A 1 305 ? -33.369 -32.143 32.235 1.00 85.31 305 GLY A N 1
ATOM 2470 C CA . GLY A 1 305 ? -33.220 -33.455 32.885 1.00 85.31 305 GLY A CA 1
ATOM 2471 C C . GLY A 1 305 ? -31.883 -34.167 32.612 1.00 85.31 305 GLY A C 1
ATOM 2472 O O . GLY A 1 305 ? -31.738 -35.353 32.914 1.00 85.31 305 GLY A O 1
ATOM 2473 N N . LEU A 1 306 ? -30.893 -33.463 32.058 1.00 85.44 306 LEU A N 1
ATOM 2474 C CA . LEU A 1 306 ? -29.580 -33.994 31.670 1.00 85.44 306 LEU A CA 1
ATOM 2475 C C . LEU A 1 306 ? -28.598 -33.934 32.851 1.00 85.44 306 LEU A C 1
ATOM 2477 O O . LEU A 1 306 ? -27.692 -33.100 32.915 1.00 85.44 306 LEU A O 1
ATOM 2481 N N . LEU A 1 307 ? -28.833 -34.793 33.849 1.00 85.00 307 LEU A N 1
ATOM 2482 C CA . LEU A 1 307 ? -28.126 -34.746 35.136 1.00 85.00 307 LEU A CA 1
ATOM 2483 C C . LEU A 1 307 ? -26.640 -35.133 35.054 1.00 85.00 307 LEU A C 1
ATOM 2485 O O . LEU A 1 307 ? -25.856 -34.699 35.901 1.00 85.00 307 LEU A O 1
ATOM 2489 N N . GLU A 1 308 ? -26.243 -35.954 34.080 1.00 82.25 308 GLU A N 1
ATOM 2490 C CA . GLU A 1 308 ? -24.846 -36.381 33.921 1.00 82.25 308 GLU A CA 1
ATOM 2491 C C . GLU A 1 308 ? -23.992 -35.257 33.328 1.00 82.25 308 GLU A C 1
ATOM 2493 O O . GLU A 1 308 ? -22.932 -34.936 33.865 1.00 82.25 308 GLU A O 1
ATOM 2498 N N . GLU A 1 309 ? -24.495 -34.583 32.296 1.00 81.69 309 GLU A N 1
ATOM 2499 C CA . GLU A 1 309 ? -23.877 -33.407 31.690 1.00 81.69 309 GLU A CA 1
ATOM 2500 C C . GLU A 1 309 ? -23.839 -32.235 32.675 1.00 81.69 309 GLU A C 1
ATOM 2502 O O . GLU A 1 309 ? -22.822 -31.549 32.794 1.00 81.69 309 GLU A O 1
ATOM 2507 N N . LEU A 1 310 ? -24.908 -32.046 33.455 1.00 88.44 310 LEU A N 1
ATOM 2508 C CA . LEU A 1 310 ? -24.955 -31.040 34.517 1.00 88.44 310 LEU A CA 1
ATOM 2509 C C . LEU A 1 310 ? -23.821 -31.232 35.529 1.00 88.44 310 LEU A C 1
ATOM 2511 O O . LEU A 1 310 ? -23.188 -30.259 35.953 1.00 88.44 310 LEU A O 1
ATOM 2515 N N . ALA A 1 311 ? -23.547 -32.480 35.924 1.00 85.88 311 ALA A N 1
ATOM 2516 C CA . ALA A 1 311 ? -22.500 -32.786 36.893 1.00 85.88 311 ALA A CA 1
ATOM 2517 C C . ALA A 1 311 ? -21.106 -32.370 36.392 1.00 85.88 311 ALA A C 1
ATOM 2519 O O . ALA A 1 311 ? -20.278 -31.947 37.200 1.00 85.88 311 ALA A O 1
ATOM 2520 N N . ILE A 1 312 ? -20.856 -32.423 35.077 1.00 82.88 312 ILE A N 1
ATOM 2521 C CA . ILE A 1 312 ? -19.600 -31.964 34.467 1.00 82.88 312 ILE A CA 1
ATOM 2522 C C . ILE A 1 312 ? -19.424 -30.459 34.703 1.00 82.88 312 ILE A C 1
ATOM 2524 O O . ILE A 1 312 ? -18.418 -30.049 35.282 1.00 82.88 312 ILE A O 1
ATOM 2528 N N . HIS A 1 313 ? -20.423 -29.651 34.341 1.00 82.56 313 HIS A N 1
ATOM 2529 C CA . HIS A 1 313 ? -20.399 -28.191 34.497 1.00 82.56 313 HIS A CA 1
ATOM 2530 C C . HIS A 1 313 ? -20.312 -27.755 35.972 1.00 82.56 313 HIS A C 1
ATOM 2532 O O . HIS A 1 313 ? -19.520 -26.884 36.342 1.00 82.56 313 HIS A O 1
ATOM 2538 N N . LYS A 1 314 ? -21.029 -28.447 36.868 1.00 85.56 314 LYS A N 1
ATOM 2539 C CA . LYS A 1 314 ? -20.903 -28.249 38.322 1.00 85.56 314 LYS A CA 1
ATOM 2540 C C . LYS A 1 314 ? -19.485 -28.524 38.825 1.00 85.56 314 LYS A C 1
ATOM 2542 O O . LYS A 1 314 ? -18.943 -27.735 39.599 1.00 85.56 314 LYS A O 1
ATOM 2547 N N . ASN A 1 315 ? -18.881 -29.633 38.405 1.00 83.38 315 ASN A N 1
ATOM 2548 C CA . ASN A 1 315 ? -17.526 -29.991 38.819 1.00 83.38 315 ASN A CA 1
ATOM 2549 C C . ASN A 1 315 ? -16.488 -29.011 38.255 1.00 83.38 315 ASN A C 1
ATOM 2551 O O . ASN A 1 315 ? -15.549 -28.654 38.968 1.00 83.38 315 ASN A O 1
ATOM 2555 N N . LEU A 1 316 ? -16.679 -28.519 37.026 1.00 78.38 316 LEU A N 1
ATOM 2556 C CA . LEU A 1 316 ? -15.847 -27.469 36.433 1.00 78.38 316 LEU A CA 1
ATOM 2557 C C . LEU A 1 316 ? -15.897 -26.183 37.272 1.00 78.38 316 LEU A C 1
ATOM 2559 O O . LEU A 1 316 ? -14.843 -25.667 37.654 1.00 78.38 316 LEU A O 1
ATOM 2563 N N . LEU A 1 317 ? -17.090 -25.731 37.674 1.00 80.69 317 LEU A N 1
ATOM 2564 C CA . LEU A 1 317 ? -17.268 -24.584 38.574 1.00 80.69 317 LEU A CA 1
ATOM 2565 C C . LEU A 1 317 ? -16.534 -24.759 39.907 1.00 80.69 317 LEU A C 1
ATOM 2567 O O . LEU A 1 317 ? -15.742 -23.893 40.291 1.00 80.69 317 LEU A O 1
ATOM 2571 N N . ILE A 1 318 ? -16.722 -25.902 40.570 1.00 81.75 318 ILE A N 1
ATOM 2572 C CA . ILE A 1 318 ? -16.082 -26.192 41.862 1.00 81.75 318 ILE A CA 1
ATOM 2573 C C . ILE A 1 318 ? -14.557 -26.252 41.715 1.00 81.75 318 ILE A C 1
ATOM 2575 O O . ILE A 1 318 ? -13.831 -25.651 42.510 1.00 81.75 318 ILE A O 1
ATOM 2579 N N . SER A 1 319 ? -14.054 -26.910 40.664 1.00 75.00 319 SER A N 1
ATOM 2580 C CA . SER A 1 319 ? -12.615 -26.999 40.383 1.00 75.00 319 SER A CA 1
ATOM 2581 C C . SER A 1 319 ? -11.978 -25.625 40.133 1.00 75.00 319 SER A C 1
ATOM 2583 O O . SER A 1 319 ? -10.813 -25.405 40.467 1.00 75.00 319 SER A O 1
ATOM 2585 N N . SER A 1 320 ? -12.766 -24.664 39.637 1.00 70.75 320 SER A N 1
ATOM 2586 C CA . SER A 1 320 ? -12.354 -23.273 39.429 1.00 70.75 320 SER A CA 1
ATOM 2587 C C . SER A 1 320 ? -12.421 -22.389 40.689 1.00 70.75 320 SER A C 1
ATOM 2589 O O . SER A 1 320 ? -12.136 -21.192 40.602 1.00 70.75 320 SER A O 1
ATOM 2591 N N . ARG A 1 321 ? -12.731 -22.970 41.863 1.00 78.44 321 ARG A N 1
ATOM 2592 C CA . ARG A 1 321 ? -12.984 -22.290 43.154 1.00 78.44 321 ARG A CA 1
ATOM 2593 C C . ARG A 1 321 ? -14.199 -21.352 43.144 1.00 78.44 321 ARG A C 1
ATOM 2595 O O . ARG A 1 321 ? -14.231 -20.381 43.898 1.00 78.44 321 ARG A O 1
ATOM 2602 N N . ALA A 1 322 ? -15.191 -21.643 42.308 1.00 81.31 322 ALA A N 1
ATOM 2603 C CA . ALA A 1 322 ? -16.480 -20.961 42.289 1.00 81.31 322 ALA A CA 1
ATOM 2604 C C . ALA A 1 322 ? -17.605 -21.914 42.731 1.00 81.31 322 ALA A C 1
ATOM 2606 O O . ALA A 1 322 ? -17.395 -23.118 42.881 1.00 81.31 322 ALA A O 1
ATOM 2607 N N . ALA A 1 323 ? -18.802 -21.373 42.952 1.00 85.88 323 ALA A N 1
ATOM 2608 C CA . ALA A 1 323 ? -19.992 -22.147 43.292 1.00 85.88 323 ALA A CA 1
ATOM 2609 C C . ALA A 1 323 ? -21.142 -21.792 42.336 1.00 85.88 323 ALA A C 1
ATOM 2611 O O . ALA A 1 323 ? -21.207 -20.638 41.901 1.00 85.88 323 ALA A O 1
ATOM 2612 N N . PRO A 1 324 ? -22.045 -22.745 42.038 1.00 89.81 324 PRO A N 1
ATOM 2613 C CA . PRO A 1 324 ? -23.311 -22.440 41.383 1.00 89.81 324 PRO A CA 1
ATOM 2614 C C . PRO A 1 324 ? -24.096 -21.356 42.137 1.00 89.81 324 PRO A C 1
ATOM 2616 O O . PRO A 1 324 ? -24.009 -21.242 43.364 1.00 89.81 324 PRO A O 1
ATOM 2619 N N . SER A 1 325 ? -24.870 -20.566 41.403 1.00 90.44 325 SER A N 1
ATOM 2620 C CA . SER A 1 325 ? -25.776 -19.553 41.927 1.00 90.44 325 SER A CA 1
ATOM 2621 C C . SER A 1 325 ? -26.951 -20.185 42.675 1.00 90.44 325 SER A C 1
ATOM 2623 O O . SER A 1 325 ? -27.225 -21.384 42.575 1.00 90.44 325 SER A O 1
ATOM 2625 N N . ALA A 1 326 ? -27.676 -19.363 43.438 1.00 87.94 326 ALA A N 1
ATOM 2626 C CA . ALA A 1 326 ? -28.893 -19.801 44.116 1.00 87.94 326 ALA A CA 1
ATOM 2627 C C . ALA A 1 326 ? -29.937 -20.351 43.126 1.00 87.94 326 ALA A C 1
ATOM 2629 O O . ALA A 1 326 ? -30.577 -21.358 43.421 1.00 87.94 326 ALA A O 1
ATOM 2630 N N . ASP A 1 327 ? -30.045 -19.745 41.940 1.00 85.94 327 ASP A N 1
ATOM 2631 C CA . ASP A 1 327 ? -30.966 -20.174 40.884 1.00 85.94 327 ASP A CA 1
ATOM 2632 C C . ASP A 1 327 ? -30.550 -21.526 40.291 1.00 85.94 327 ASP A C 1
ATOM 2634 O O . ASP A 1 327 ? -31.390 -22.405 40.096 1.00 85.94 327 ASP A O 1
ATOM 2638 N N . ALA A 1 328 ? -29.247 -21.739 40.078 1.00 87.00 328 ALA A N 1
ATOM 2639 C CA . ALA A 1 328 ? -28.706 -23.024 39.641 1.00 87.00 328 ALA A CA 1
ATOM 2640 C C . ALA A 1 328 ? -28.962 -24.136 40.666 1.00 87.00 328 ALA A C 1
ATOM 2642 O O . ALA A 1 328 ? -29.414 -25.223 40.300 1.00 87.00 328 ALA A O 1
ATOM 2643 N N . TYR A 1 329 ? -28.754 -23.865 41.957 1.00 88.94 329 TYR A N 1
ATOM 2644 C CA . TYR A 1 329 ? -29.096 -24.819 43.014 1.00 88.94 329 TYR A CA 1
ATOM 2645 C C . TYR A 1 329 ? -30.600 -25.100 43.094 1.00 88.94 329 TYR A C 1
ATOM 2647 O O . TYR A 1 329 ? -30.987 -26.257 43.261 1.00 88.94 329 TYR A O 1
ATOM 2655 N N . ALA A 1 330 ? -31.448 -24.079 42.951 1.00 86.06 330 ALA A N 1
ATOM 2656 C CA . ALA A 1 330 ? -32.898 -24.249 42.945 1.00 86.06 330 ALA A CA 1
ATOM 2657 C C . ALA A 1 330 ? -33.356 -25.137 41.775 1.00 86.06 330 ALA A C 1
ATOM 2659 O O . ALA A 1 330 ? -34.084 -26.105 41.999 1.00 86.06 330 ALA A O 1
ATOM 2660 N N . ALA A 1 331 ? -32.860 -24.874 40.560 1.00 85.25 331 ALA A N 1
ATOM 2661 C CA . ALA A 1 331 ? -33.156 -25.675 39.373 1.00 85.25 331 ALA A CA 1
ATOM 2662 C C . ALA A 1 331 ? -32.703 -27.136 39.543 1.00 85.25 331 ALA A C 1
ATOM 2664 O O . ALA A 1 331 ? -33.449 -28.065 39.233 1.00 85.25 331 ALA A O 1
ATOM 2665 N N . MET A 1 332 ? -31.512 -27.354 40.109 1.00 87.75 332 MET A N 1
ATOM 2666 C CA . MET A 1 332 ? -31.022 -28.696 40.422 1.00 87.75 332 MET A CA 1
ATOM 2667 C C . MET A 1 332 ? -31.928 -29.443 41.405 1.00 87.75 332 MET A C 1
ATOM 2669 O O . MET A 1 332 ? -32.204 -30.616 41.189 1.00 87.75 332 MET A O 1
ATOM 2673 N N . ILE A 1 333 ? -32.373 -28.801 42.489 1.00 84.88 333 ILE A N 1
ATOM 2674 C CA . ILE A 1 333 ? -33.220 -29.445 43.507 1.00 84.88 333 ILE A CA 1
ATOM 2675 C C . ILE A 1 333 ? -34.592 -29.788 42.924 1.00 84.88 333 ILE A C 1
ATOM 2677 O O . ILE A 1 333 ? -35.085 -30.897 43.132 1.00 84.88 333 ILE A O 1
ATOM 2681 N N . GLN A 1 334 ? -35.181 -28.856 42.173 1.00 83.44 334 GLN A N 1
ATOM 2682 C CA . GLN A 1 334 ? -36.484 -29.038 41.545 1.00 83.44 334 GLN A CA 1
ATOM 2683 C C . GLN A 1 334 ? -36.483 -30.237 40.585 1.00 83.44 334 GLN A C 1
ATOM 2685 O O . GLN A 1 334 ? -37.347 -31.105 40.687 1.00 83.44 334 GLN A O 1
ATOM 2690 N N . HIS A 1 335 ? -35.474 -30.336 39.715 1.00 76.38 335 HIS A N 1
ATOM 2691 C CA . HIS A 1 335 ? -35.427 -31.364 38.669 1.00 76.38 335 HIS A CA 1
ATOM 2692 C C . HIS A 1 335 ? -34.656 -32.638 39.059 1.00 76.38 335 HIS A C 1
ATOM 2694 O O . HIS A 1 335 ? -34.753 -33.658 38.378 1.00 76.38 335 HIS A O 1
ATOM 2700 N N . ALA A 1 336 ? -33.951 -32.651 40.196 1.00 66.44 336 ALA A N 1
ATOM 2701 C CA . ALA A 1 336 ? -33.435 -33.889 40.786 1.00 66.44 336 ALA A CA 1
ATOM 2702 C C . ALA A 1 336 ? -34.562 -34.780 41.337 1.00 66.44 336 ALA A C 1
ATOM 2704 O O . ALA A 1 336 ? -34.432 -36.009 41.329 1.00 66.44 336 ALA A O 1
ATOM 2705 N N . HIS A 1 337 ? -35.667 -34.174 41.789 1.00 56.03 337 HIS A N 1
ATOM 2706 C CA . HIS A 1 337 ? -36.832 -34.906 42.284 1.00 56.03 337 HIS A CA 1
ATOM 2707 C C . HIS A 1 337 ? -37.620 -35.592 41.158 1.00 56.03 337 HIS A C 1
ATOM 2709 O O . HIS A 1 337 ? -38.030 -36.739 41.306 1.00 56.03 337 HIS A O 1
ATOM 2715 N N . GLU A 1 338 ? -37.732 -34.954 39.993 1.00 50.94 338 GLU A N 1
ATOM 2716 C CA . GLU A 1 338 ? -38.406 -35.537 38.821 1.00 50.94 338 GLU A CA 1
ATOM 2717 C C . GLU A 1 338 ? -37.647 -36.748 38.246 1.00 50.94 338 GLU A C 1
ATOM 2719 O O . GLU A 1 338 ? -38.252 -37.689 37.738 1.00 50.94 338 GLU A O 1
ATOM 2724 N N . ALA A 1 339 ? -36.317 -36.785 38.382 1.00 48.19 339 ALA A N 1
ATOM 2725 C CA . ALA A 1 339 ? -35.511 -37.938 37.977 1.00 48.19 339 ALA A CA 1
ATOM 2726 C C . ALA A 1 339 ? -35.509 -39.086 39.006 1.00 48.19 339 ALA A C 1
ATOM 2728 O O . ALA A 1 339 ? -35.181 -40.222 38.653 1.00 48.19 339 ALA A O 1
ATOM 2729 N N . THR A 1 340 ? -35.850 -38.818 40.275 1.00 47.62 340 THR A N 1
ATOM 2730 C CA . THR A 1 340 ? -35.892 -39.844 41.336 1.00 47.62 340 THR A CA 1
ATOM 2731 C C . THR A 1 340 ? -37.184 -40.658 41.353 1.00 47.62 340 THR A C 1
ATOM 2733 O O . THR A 1 340 ? -37.190 -41.735 41.949 1.00 47.62 340 THR A O 1
ATOM 2736 N N . ASP A 1 341 ? -38.210 -40.249 40.600 1.00 46.84 341 ASP A N 1
ATOM 2737 C CA . ASP A 1 341 ? -39.377 -41.097 40.310 1.00 46.84 341 ASP A CA 1
ATOM 2738 C C . ASP A 1 341 ? -39.024 -42.308 39.420 1.00 46.84 341 ASP A C 1
ATOM 2740 O O . ASP A 1 341 ? -39.757 -43.298 39.378 1.00 46.84 341 ASP A O 1
ATOM 2744 N N . ASN A 1 342 ? -37.834 -42.323 38.806 1.00 47.66 342 ASN A N 1
ATOM 2745 C CA . ASN A 1 342 ? -37.235 -43.539 38.261 1.00 47.66 342 ASN A CA 1
ATOM 2746 C C . ASN A 1 342 ? -36.457 -44.277 39.365 1.00 47.66 342 ASN A C 1
ATOM 2748 O O . ASN A 1 342 ? -35.229 -44.210 39.459 1.00 47.66 342 ASN A O 1
ATOM 2752 N N . ALA A 1 343 ? -37.196 -45.019 40.193 1.00 42.66 343 ALA A N 1
ATOM 2753 C CA . ALA A 1 343 ? -36.758 -45.745 41.393 1.00 42.66 343 ALA A CA 1
ATOM 2754 C C . ALA A 1 343 ? -35.636 -46.808 41.220 1.00 42.66 343 ALA A C 1
ATOM 2756 O O . ALA A 1 343 ? -35.385 -47.594 42.131 1.00 42.66 343 ALA A O 1
ATOM 2757 N N . SER A 1 344 ? -34.926 -46.860 40.090 1.00 45.56 344 SER A N 1
ATOM 2758 C CA . SER A 1 344 ? -33.825 -47.804 39.835 1.00 45.56 344 SER A CA 1
ATOM 2759 C C . SER A 1 344 ? -32.417 -47.195 39.953 1.00 45.56 344 SER A C 1
ATOM 2761 O O . SER A 1 344 ? -31.455 -47.945 40.097 1.00 45.56 344 SER A O 1
ATOM 2763 N N . ALA A 1 345 ? -32.263 -45.863 39.984 1.00 44.06 345 ALA A N 1
ATOM 2764 C CA . ALA A 1 345 ? -30.942 -45.209 40.019 1.00 44.06 345 ALA A CA 1
ATOM 2765 C C . ALA A 1 345 ? -30.475 -44.729 41.416 1.00 44.06 345 ALA A C 1
ATOM 2767 O O . ALA A 1 345 ? -29.319 -44.333 41.584 1.00 44.06 345 ALA A O 1
ATOM 2768 N N . ALA A 1 346 ? -31.338 -44.774 42.437 1.00 41.69 346 ALA A N 1
ATOM 2769 C CA . ALA A 1 346 ? -31.063 -44.197 43.761 1.00 41.69 346 ALA A CA 1
ATOM 2770 C C . ALA A 1 346 ? -30.065 -45.000 44.627 1.00 41.69 346 ALA A C 1
ATOM 2772 O O . ALA A 1 346 ? -29.492 -44.454 45.567 1.00 41.69 346 ALA A O 1
ATOM 2773 N N . LEU A 1 347 ? -29.795 -46.269 44.303 1.00 40.94 347 LEU A N 1
ATOM 2774 C CA . LEU A 1 347 ? -28.883 -47.127 45.079 1.00 40.94 347 LEU A CA 1
ATOM 2775 C C . LEU A 1 347 ? -27.392 -46.953 44.732 1.00 40.94 347 LEU A C 1
ATOM 2777 O O . LEU A 1 347 ? -26.545 -47.473 45.451 1.00 40.94 347 LEU A O 1
ATOM 2781 N N . ALA A 1 348 ? -27.051 -46.206 43.676 1.00 44.03 348 ALA A N 1
ATOM 2782 C CA . ALA A 1 348 ? -25.662 -46.035 43.230 1.00 44.03 348 ALA A CA 1
ATOM 2783 C C . ALA A 1 348 ? -25.018 -44.686 43.618 1.00 44.03 348 ALA A C 1
ATOM 2785 O O . ALA A 1 348 ? -23.826 -44.500 43.383 1.00 44.03 348 ALA A O 1
ATOM 2786 N N . ARG A 1 349 ? -25.770 -43.726 44.184 1.00 45.97 349 ARG A N 1
ATOM 2787 C CA . ARG A 1 349 ? -25.321 -42.319 44.315 1.00 45.97 349 ARG A CA 1
ATOM 2788 C C . ARG A 1 349 ? -25.145 -41.790 45.746 1.00 45.97 349 ARG A C 1
ATOM 2790 O O . ARG A 1 349 ? -24.839 -40.614 45.913 1.00 45.97 349 ARG A O 1
ATOM 2797 N N . THR A 1 350 ? -25.271 -42.619 46.782 1.00 41.25 350 THR A N 1
ATOM 2798 C CA . THR A 1 350 ? -25.137 -42.175 48.187 1.00 41.25 350 THR A CA 1
ATOM 2799 C C . THR A 1 350 ? -23.721 -42.267 48.769 1.00 41.25 350 THR A C 1
ATOM 2801 O O . THR A 1 350 ? -23.531 -41.949 49.938 1.00 41.25 350 THR A O 1
ATOM 2804 N N . SER A 1 351 ? -22.703 -42.638 47.991 1.00 39.38 351 SER A N 1
ATOM 2805 C CA . SER A 1 351 ? -21.335 -42.831 48.502 1.00 39.38 351 SER A CA 1
ATOM 2806 C C . SER A 1 351 ? -20.419 -41.597 48.477 1.00 39.38 351 SER A C 1
ATOM 2808 O O . SER A 1 351 ? -19.303 -41.707 48.961 1.00 39.38 351 SER A O 1
ATOM 2810 N N . ASN A 1 352 ? -20.853 -40.429 47.980 1.00 39.31 352 ASN A N 1
ATOM 2811 C CA . ASN A 1 352 ? -19.969 -39.251 47.831 1.00 39.31 352 ASN A CA 1
ATOM 2812 C C . ASN A 1 352 ? -20.499 -37.939 48.443 1.00 39.31 352 ASN A C 1
ATOM 2814 O O . ASN A 1 352 ? -20.059 -36.855 48.065 1.00 39.31 352 ASN A O 1
ATOM 2818 N N . ILE A 1 353 ? -21.417 -38.006 49.410 1.00 40.41 353 ILE A N 1
ATOM 2819 C CA . ILE A 1 353 ? -21.763 -36.834 50.228 1.00 40.41 353 ILE A CA 1
ATOM 2820 C C . ILE A 1 353 ? -20.873 -36.852 51.478 1.00 40.41 353 ILE A C 1
ATOM 2822 O O . ILE A 1 353 ? -21.320 -37.186 52.572 1.00 40.41 353 ILE A O 1
ATOM 2826 N N . GLU A 1 354 ? -19.593 -36.511 51.318 1.00 35.69 354 GLU A N 1
ATOM 2827 C CA . GLU A 1 354 ? -18.788 -36.052 52.452 1.00 35.69 354 GLU A CA 1
ATOM 2828 C C . GLU A 1 354 ? -19.129 -34.580 52.708 1.00 35.69 354 GLU A C 1
ATOM 2830 O O . GLU A 1 354 ? -18.729 -33.670 51.981 1.00 35.69 354 GLU A O 1
ATOM 2835 N N . LEU A 1 355 ? -19.934 -34.350 53.744 1.00 36.31 355 LEU A N 1
ATOM 2836 C CA . LEU A 1 355 ? -20.139 -33.032 54.330 1.00 36.31 355 LEU A CA 1
ATOM 2837 C C . LEU A 1 355 ? -18.818 -32.581 54.967 1.00 36.31 355 LEU A C 1
ATOM 2839 O O . LEU A 1 355 ? -18.447 -33.064 56.036 1.00 36.31 355 LEU A O 1
ATOM 2843 N N . HIS A 1 356 ? -18.109 -31.643 54.339 1.00 34.38 356 HIS A N 1
ATOM 2844 C CA . HIS A 1 356 ? -17.018 -30.944 55.015 1.00 34.38 356 HIS A CA 1
ATOM 2845 C C . HIS A 1 356 ? -17.585 -30.040 56.128 1.00 34.38 356 HIS A C 1
ATOM 2847 O O . HIS A 1 356 ? -18.481 -29.234 55.858 1.00 34.38 356 HIS A O 1
ATOM 2853 N N . PRO A 1 357 ? -17.083 -30.134 57.374 1.00 32.50 357 PRO A N 1
ATOM 2854 C CA . PRO A 1 357 ? -17.546 -29.294 58.469 1.00 32.50 357 PRO A CA 1
ATOM 2855 C C . PRO A 1 357 ? -17.064 -27.849 58.289 1.00 32.50 357 PRO A C 1
ATOM 2857 O O . PRO A 1 357 ? -15.877 -27.578 58.110 1.00 32.50 357 PRO A O 1
ATOM 2860 N N . ILE A 1 358 ? -18.006 -26.910 58.372 1.00 33.41 358 ILE A N 1
ATOM 2861 C CA . ILE A 1 358 ? -17.748 -25.470 58.429 1.00 33.41 358 ILE A CA 1
ATOM 2862 C C . ILE A 1 358 ? -17.208 -25.150 59.831 1.00 33.41 358 ILE A C 1
ATOM 2864 O O . ILE A 1 358 ? -17.958 -25.162 60.807 1.00 33.41 358 ILE A O 1
ATOM 2868 N N . HIS A 1 359 ? -15.911 -24.859 59.944 1.00 32.69 359 HIS A N 1
ATOM 2869 C CA . HIS A 1 359 ? -15.343 -24.272 61.158 1.00 32.69 359 HIS A CA 1
ATOM 2870 C C . HIS A 1 359 ? -15.692 -22.780 61.222 1.00 32.69 359 HIS A C 1
ATOM 2872 O O . HIS A 1 359 ? -15.121 -21.961 60.505 1.00 32.69 359 HIS A O 1
ATOM 2878 N N . PHE A 1 360 ? -16.621 -22.426 62.110 1.00 35.28 360 PHE A N 1
ATOM 2879 C CA . PHE A 1 360 ? -16.785 -21.057 62.590 1.00 35.28 360 PHE A CA 1
ATOM 2880 C C . PHE A 1 360 ? -15.614 -20.713 63.520 1.00 35.28 360 PHE A C 1
ATOM 2882 O O . PHE A 1 360 ? -15.480 -21.309 64.587 1.00 35.28 360 PHE A O 1
ATOM 2889 N N . TYR A 1 361 ? -14.795 -19.731 63.141 1.00 34.75 361 TYR A N 1
ATOM 2890 C CA . TYR A 1 361 ? -13.970 -18.995 64.095 1.00 34.75 361 TYR A CA 1
ATOM 2891 C C . TYR A 1 361 ? -14.698 -17.703 64.459 1.00 34.75 361 TYR A C 1
ATOM 2893 O O . TYR A 1 361 ? -14.836 -16.803 63.635 1.00 34.75 361 TYR A O 1
ATOM 2901 N N . ALA A 1 362 ? -15.168 -17.637 65.701 1.00 35.97 362 ALA A N 1
ATOM 2902 C CA . ALA A 1 362 ? -15.591 -16.414 66.360 1.00 35.97 362 ALA A CA 1
ATOM 2903 C C . ALA A 1 362 ? -14.873 -16.342 67.711 1.00 35.97 362 ALA A C 1
ATOM 2905 O O . ALA A 1 362 ? -15.210 -17.107 68.611 1.00 35.97 362 ALA A O 1
ATOM 2906 N N . THR A 1 363 ? -13.856 -15.479 67.779 1.00 39.84 363 THR A N 1
ATOM 2907 C CA . THR A 1 363 ? -13.543 -14.487 68.832 1.00 39.84 363 THR A CA 1
ATOM 2908 C C . THR A 1 363 ? -12.265 -13.773 68.443 1.00 39.84 363 THR A C 1
ATOM 2910 O O . THR A 1 363 ? -11.261 -14.492 68.230 1.00 39.84 363 THR A O 1
#

Secondary structure (DSSP, 8-state):
-HHHHIIIIIITTT-HHHHHHHHHHTT--TTHHHHSSHHHIIIIIHHHHHHH---HHHHHHHHHH--SS-HHHHTS---HHHHHTT--------S------SSSS-----TT--HHHHHHHHHHHHHHSS---GGGHHHHHHHHHTSSS--HHHHHHHHHHHTTT-HHHHHHHHHHHHHHS-HHHHHHHHHTTT-HHHHHHHHHHTT--HHHHHHHHHHHHTS-HHHHHHHHHHHTT-HHHHHHHHHHS-GGGHHHHHHHHHHHT-HHHHHHHHHS-TTSS-HHHHHHHHHHHHHHHHHHHHHTT-HHHHHHHHHHHHHTT----HHHHHHHHHHHHHHHTSTTSTTSSTT------------

InterPro domains:
  IPR006849 Elongator complex protein 1 [PTHR12747] (9-290)
  IPR056166 ELP1, TPR domain [PF23878] (228-281)
  IPR056167 ELP1, alpha-solenoid [PF23925] (3-83)
  IPR056167 ELP1, alpha-solenoid [PF23925] (110-220)

Mean predicted aligned error: 14.04 Å

Solvent-accessible surface area (backbone atoms only — not comparable to full-atom values): 21182 Å² total; per-residue (Å²): 110,69,70,56,42,39,49,61,71,15,50,64,68,68,36,44,46,60,26,49,50,52,26,62,75,68,73,46,67,63,43,45,72,37,49,75,45,49,67,54,24,75,72,50,37,54,58,49,32,57,72,60,43,94,47,58,67,58,52,47,55,47,54,72,58,51,60,91,69,55,40,43,72,77,75,46,74,65,55,71,71,62,67,61,71,63,72,71,97,81,70,91,70,82,67,62,71,61,70,67,87,71,83,86,79,88,64,72,55,59,71,86,55,51,69,48,34,52,53,23,50,50,49,37,44,66,58,46,72,84,60,79,48,77,93,47,42,67,43,42,41,47,25,29,54,55,20,84,73,55,38,54,52,63,40,49,50,52,51,66,69,49,47,85,77,42,66,66,63,43,52,53,51,51,52,51,52,46,74,76,46,60,49,68,61,49,43,56,35,33,52,76,67,72,42,66,69,59,31,52,55,46,37,65,73,54,70,56,60,63,82,73,51,48,64,58,56,58,69,40,69,86,44,56,73,37,52,31,50,16,56,50,26,48,74,72,65,39,52,80,57,12,51,51,24,40,58,68,55,37,80,88,35,52,68,57,39,51,52,50,29,62,75,68,68,38,59,68,61,57,44,62,75,56,72,79,43,91,83,63,90,38,69,67,60,53,44,52,53,49,50,52,52,38,30,51,47,31,31,54,26,23,78,68,63,39,61,71,65,24,48,52,39,51,49,52,35,48,75,71,78,44,74,72,46,73,64,27,51,49,34,41,58,62,37,52,54,68,58,54,73,52,81,81,62,72,85,79,69,77,86,76,79,77,80,77,81,83,82,82,88,86,133